Protein AF-A0A183CNP7-F1 (afdb_monomer)

Radius of gyration: 17.13 Å; Cα contacts (8 Å, |Δi|>4): 278; chains: 1; bounding box: 54×46×40 Å

Solvent-accessible surface area (backbone atoms only — not comparable to full-atom values): 10558 Å² total; per-residue (Å²): 129,63,73,62,55,48,40,49,40,40,69,70,44,44,63,73,41,57,77,43,44,64,50,79,35,79,21,53,68,55,44,58,75,39,44,52,48,65,52,58,57,59,26,66,46,52,35,34,41,39,35,35,62,36,80,79,62,96,85,69,86,51,42,64,57,58,48,55,70,40,72,52,89,83,75,60,57,34,31,38,37,36,25,69,65,69,64,66,60,56,52,51,51,51,53,55,52,65,71,40,83,68,67,47,38,30,37,33,43,33,47,62,78,81,90,78,81,53,74,90,71,72,64,72,46,77,46,76,28,81,85,45,43,27,32,43,34,34,42,81,74,55,97,50,34,33,35,45,37,33,37,58,65,86,62,62,64,70,61,48,51,52,52,55,62,66,61,51,56,66,69,61,57,52,51,51,58,57,67,73,71,74,86,133

Secondary structure (DSSP, 8-state):
-HHHHHHHIIIIIGGG-TT--EEEESSHHHHHHH--HHHHHH-TT--EEEEEEE---TT---HHHHHHHS--TT-PPEEEEEEE--HHHHHHHHHHHHT--S---EEEEEE--SS---TTTS--EEEEETTTTEEEEEEEEETTEEEEEEEESS--HHHHHHHHHHHS-HHHHHHHHHHTS---

Structure (mmCIF, N/CA/C/O backbone):
data_AF-A0A183CNP7-F1
#
_entry.id   AF-A0A183CNP7-F1
#
loop_
_atom_site.group_PDB
_atom_site.id
_atom_site.type_symbol
_atom_site.label_atom_id
_atom_site.label_alt_id
_atom_site.label_comp_id
_atom_site.label_asym_id
_atom_site.label_entity_id
_atom_site.label_seq_id
_atom_site.pdbx_PDB_ins_code
_atom_site.Cartn_x
_atom_site.Cartn_y
_atom_site.Cartn_z
_atom_site.occupancy
_atom_site.B_iso_or_equiv
_atom_site.auth_seq_id
_atom_site.auth_comp_id
_atom_site.auth_asym_id
_atom_site.auth_atom_id
_atom_site.pdbx_PDB_model_num
ATOM 1 N N . GLU A 1 1 ? 15.719 -19.310 -23.090 1.00 42.19 1 GLU A N 1
ATOM 2 C CA . GLU A 1 1 ? 14.867 -20.465 -22.728 1.00 42.19 1 GLU A CA 1
ATOM 3 C C . GLU A 1 1 ? 13.977 -20.228 -21.489 1.00 42.19 1 GLU A C 1
ATOM 5 O O . GLU A 1 1 ? 13.094 -21.037 -21.244 1.00 42.19 1 GLU A O 1
ATOM 10 N N . ASP A 1 2 ? 14.060 -19.082 -20.793 1.00 53.31 2 ASP A N 1
ATOM 11 C CA . ASP A 1 2 ? 13.356 -18.845 -19.509 1.00 53.31 2 ASP A CA 1
ATOM 12 C C . ASP A 1 2 ? 11.840 -18.567 -19.542 1.00 53.31 2 ASP A C 1
ATOM 14 O O . ASP A 1 2 ? 11.140 -18.835 -18.565 1.00 53.31 2 ASP A O 1
ATOM 18 N N . LYS A 1 3 ? 11.279 -18.062 -20.650 1.00 45.94 3 LYS A N 1
ATOM 19 C CA . LYS A 1 3 ? 9.858 -17.639 -20.692 1.00 45.94 3 LYS A CA 1
ATOM 20 C C . LYS A 1 3 ? 8.857 -18.792 -20.540 1.00 45.94 3 LYS A C 1
ATOM 22 O O . LYS A 1 3 ? 7.748 -18.584 -20.049 1.00 45.94 3 LYS A O 1
ATOM 27 N N . LYS A 1 4 ? 9.218 -20.002 -20.986 1.00 53.69 4 LYS A N 1
ATOM 28 C CA . LYS A 1 4 ? 8.356 -21.191 -20.856 1.00 53.69 4 LYS A CA 1
ATOM 29 C C . LYS A 1 4 ? 8.365 -21.721 -19.423 1.00 53.69 4 LYS A C 1
ATOM 31 O O . LYS A 1 4 ? 7.302 -22.056 -18.909 1.00 53.69 4 LYS A O 1
ATOM 36 N N . SER A 1 5 ? 9.526 -21.719 -18.773 1.00 55.25 5 SER A N 1
ATOM 37 C CA . SER A 1 5 ? 9.689 -22.179 -17.393 1.00 55.25 5 SER A CA 1
ATOM 38 C C . SER A 1 5 ? 8.932 -21.290 -16.407 1.00 55.25 5 SER A C 1
ATOM 40 O O . SER A 1 5 ? 8.169 -21.813 -15.598 1.00 55.25 5 SER A O 1
ATOM 42 N N . LEU A 1 6 ? 9.034 -19.958 -16.531 1.00 54.12 6 LEU A N 1
ATOM 43 C CA . LEU A 1 6 ? 8.290 -19.041 -15.658 1.00 54.12 6 LEU A CA 1
ATOM 44 C C . LEU A 1 6 ? 6.771 -19.172 -15.841 1.00 54.12 6 LEU A C 1
ATOM 46 O O . LEU A 1 6 ? 6.052 -19.268 -14.858 1.00 54.12 6 LEU A O 1
ATOM 50 N N . ASN A 1 7 ? 6.269 -19.284 -17.077 1.00 56.00 7 ASN A N 1
ATOM 51 C CA . ASN A 1 7 ? 4.831 -19.464 -17.326 1.00 56.00 7 ASN A CA 1
ATOM 52 C C . ASN A 1 7 ? 4.262 -20.766 -16.749 1.00 56.00 7 ASN A C 1
ATOM 54 O O . ASN A 1 7 ? 3.128 -20.787 -16.261 1.00 56.00 7 ASN A O 1
ATOM 58 N N . VAL A 1 8 ? 5.029 -21.857 -16.804 1.00 58.38 8 VAL A N 1
ATOM 59 C CA . VAL A 1 8 ? 4.636 -23.127 -16.181 1.00 58.38 8 VAL A CA 1
ATOM 60 C C . VAL A 1 8 ? 4.622 -22.975 -14.662 1.00 58.38 8 VAL A C 1
ATOM 62 O O . VAL A 1 8 ? 3.635 -23.353 -14.031 1.00 58.38 8 VAL A O 1
ATOM 65 N N . ILE A 1 9 ? 5.647 -22.342 -14.083 1.00 61.00 9 ILE A N 1
ATOM 66 C CA . ILE A 1 9 ? 5.726 -22.095 -12.641 1.00 61.00 9 ILE A CA 1
ATOM 67 C C . ILE A 1 9 ? 4.561 -21.208 -12.173 1.00 61.00 9 ILE A C 1
ATOM 69 O O . ILE A 1 9 ? 3.852 -21.569 -11.235 1.00 61.00 9 ILE A O 1
ATOM 73 N N . THR A 1 10 ? 4.280 -20.096 -12.851 1.00 59.97 10 THR A N 1
ATOM 74 C CA . THR A 1 10 ? 3.233 -19.159 -12.422 1.00 59.97 10 THR A CA 1
ATOM 75 C C . THR A 1 10 ? 1.823 -19.715 -12.563 1.00 59.97 10 THR A C 1
ATOM 77 O O . THR A 1 10 ? 0.991 -19.469 -11.697 1.00 59.97 10 THR A O 1
ATOM 80 N N . ARG A 1 11 ? 1.541 -20.516 -13.597 1.00 63.00 11 ARG A N 1
ATOM 81 C CA . ARG A 1 11 ? 0.196 -21.085 -13.790 1.00 63.00 11 ARG A CA 1
ATOM 82 C C . ARG A 1 11 ? -0.051 -22.388 -13.037 1.00 63.00 11 ARG A C 1
ATOM 84 O O . ARG A 1 11 ? -1.170 -22.613 -12.600 1.00 63.00 11 ARG A O 1
ATOM 91 N N . HIS A 1 12 ? 0.952 -23.257 -12.924 1.00 61.22 12 HIS A N 1
ATOM 92 C CA . HIS A 1 12 ? 0.743 -24.632 -12.451 1.00 61.22 12 HIS A CA 1
ATOM 93 C C . HIS A 1 12 ? 1.338 -24.881 -11.074 1.00 61.22 12 HIS A C 1
ATOM 95 O O . HIS A 1 12 ? 0.931 -25.819 -10.404 1.00 61.22 12 HIS A O 1
ATOM 101 N N . ILE A 1 13 ? 2.297 -24.071 -10.636 1.00 61.03 13 ILE A N 1
ATOM 102 C CA . ILE A 1 13 ? 3.041 -24.324 -9.403 1.00 61.03 13 ILE A CA 1
ATOM 103 C C . ILE A 1 13 ? 2.664 -23.288 -8.335 1.00 61.03 13 ILE A C 1
ATOM 105 O O . ILE A 1 13 ? 2.357 -23.651 -7.204 1.00 61.03 13 ILE A O 1
ATOM 109 N N . LEU A 1 14 ? 2.590 -22.011 -8.707 1.00 63.44 14 LEU A N 1
ATOM 110 C CA . LEU A 1 14 ? 2.265 -20.902 -7.807 1.00 63.44 14 LEU A CA 1
ATOM 111 C C . LEU A 1 14 ? 0.915 -21.034 -7.075 1.00 63.44 14 LEU A C 1
ATOM 113 O O . LEU A 1 14 ? 0.919 -20.867 -5.857 1.00 63.44 14 LEU A O 1
ATOM 117 N N . PRO A 1 15 ? -0.199 -21.428 -7.727 1.00 62.09 15 PRO A N 1
ATOM 118 C CA . PRO A 1 15 ? -1.480 -21.626 -7.036 1.00 62.09 15 PRO A CA 1
ATOM 119 C C . PRO A 1 15 ? -1.449 -22.726 -5.962 1.00 62.09 15 PRO A C 1
ATOM 121 O O . PRO A 1 15 ? -2.258 -22.729 -5.036 1.00 62.09 15 PRO A O 1
ATOM 124 N N . HIS A 1 16 ? -0.503 -23.666 -6.057 1.00 59.84 16 HIS A N 1
ATOM 125 C CA . HIS A 1 16 ? -0.347 -24.753 -5.088 1.00 59.84 16 HIS A CA 1
ATOM 126 C C . HIS A 1 16 ? 0.504 -24.342 -3.882 1.00 59.84 16 HIS A C 1
ATOM 128 O O . HIS A 1 16 ? 0.416 -24.955 -2.816 1.00 59.84 16 HIS A O 1
ATOM 134 N N . PHE A 1 17 ? 1.283 -23.266 -4.002 1.00 59.00 17 PHE A N 1
ATOM 135 C CA . PHE A 1 17 ? 2.054 -22.714 -2.902 1.00 59.00 17 PHE A CA 1
ATOM 136 C C . PHE A 1 17 ? 1.253 -21.648 -2.159 1.00 59.00 17 PHE A C 1
ATOM 138 O O . PHE A 1 17 ? 1.501 -20.447 -2.259 1.00 59.00 17 PHE A O 1
ATOM 145 N N . LYS A 1 18 ? 0.343 -22.110 -1.297 1.00 61.12 18 LYS A N 1
ATOM 146 C CA . LYS A 1 18 ? -0.419 -21.240 -0.386 1.00 61.12 18 LYS A CA 1
ATOM 147 C C . LYS A 1 18 ? 0.468 -20.382 0.519 1.00 61.12 18 LYS A C 1
ATOM 149 O O . LYS A 1 18 ? -0.011 -19.404 1.068 1.00 61.12 18 LYS A O 1
ATOM 154 N N . ASN A 1 19 ? 1.745 -20.724 0.681 1.00 66.75 19 ASN A N 1
ATOM 155 C CA . ASN A 1 19 ? 2.668 -20.078 1.616 1.00 66.75 19 ASN A CA 1
ATOM 156 C C . ASN A 1 19 ? 3.587 -19.031 0.968 1.00 66.75 19 ASN A C 1
ATOM 158 O O . ASN A 1 19 ? 4.552 -18.611 1.602 1.00 66.75 19 ASN A O 1
ATOM 162 N N . ILE A 1 20 ? 3.346 -18.616 -0.281 1.00 70.62 20 ILE A N 1
ATOM 163 C CA . ILE A 1 20 ? 4.160 -17.552 -0.884 1.00 70.62 20 ILE A CA 1
ATOM 164 C C . ILE A 1 20 ? 3.832 -16.226 -0.200 1.00 70.62 20 ILE A C 1
ATOM 166 O O . ILE A 1 20 ? 2.728 -15.709 -0.327 1.00 70.62 20 ILE A O 1
ATOM 170 N N . ILE A 1 21 ? 4.821 -15.675 0.505 1.00 78.38 21 ILE A N 1
ATOM 171 C CA . ILE A 1 21 ? 4.712 -14.392 1.214 1.00 78.38 21 ILE A CA 1
ATOM 172 C C . ILE A 1 21 ? 5.159 -13.231 0.319 1.00 78.38 21 ILE A C 1
ATOM 174 O O . ILE A 1 21 ? 4.622 -12.126 0.427 1.00 78.38 21 ILE A O 1
ATOM 178 N N . ALA A 1 22 ? 6.126 -13.468 -0.575 1.00 82.44 22 ALA A N 1
ATOM 179 C CA . ALA A 1 22 ? 6.685 -12.441 -1.442 1.00 82.44 22 ALA A CA 1
ATOM 180 C C . ALA A 1 22 ? 7.026 -12.957 -2.846 1.00 82.44 22 ALA A C 1
ATOM 182 O O . ALA A 1 22 ? 7.483 -14.089 -2.998 1.00 82.44 22 ALA A O 1
ATOM 183 N N . MET A 1 23 ? 6.865 -12.100 -3.855 1.00 80.81 23 MET A N 1
ATOM 184 C CA . MET A 1 23 ? 7.284 -12.350 -5.240 1.00 80.81 23 MET A CA 1
ATOM 185 C C . MET A 1 23 ? 8.164 -11.212 -5.752 1.00 80.81 23 MET A C 1
ATOM 187 O O . MET A 1 23 ? 7.998 -10.066 -5.335 1.00 80.81 23 MET A O 1
ATOM 191 N N . ARG A 1 24 ? 9.100 -11.516 -6.655 1.00 80.00 24 ARG A N 1
ATOM 192 C CA . ARG A 1 24 ? 9.991 -10.532 -7.281 1.00 80.00 24 ARG A CA 1
ATOM 193 C C . ARG A 1 24 ? 9.942 -10.661 -8.799 1.00 80.00 24 ARG A C 1
ATOM 195 O O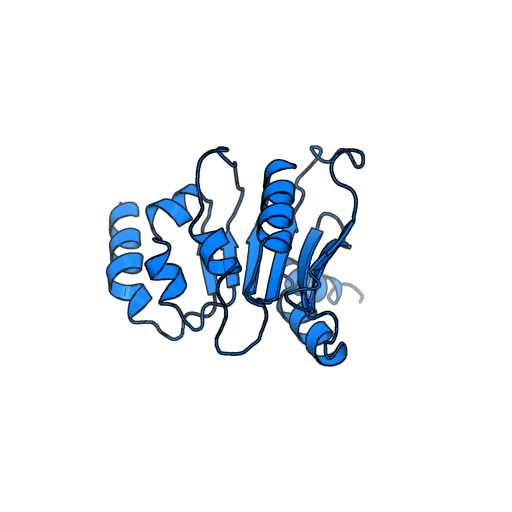 . ARG A 1 24 ? 10.062 -11.765 -9.312 1.00 80.00 24 ARG A O 1
ATOM 202 N N . PHE A 1 25 ? 9.830 -9.523 -9.469 1.00 74.88 25 PHE A N 1
ATOM 203 C CA . PHE A 1 25 ? 9.793 -9.362 -10.917 1.00 74.88 25 PHE A CA 1
ATOM 204 C C . PHE A 1 25 ? 10.753 -8.236 -11.314 1.00 74.88 25 PHE 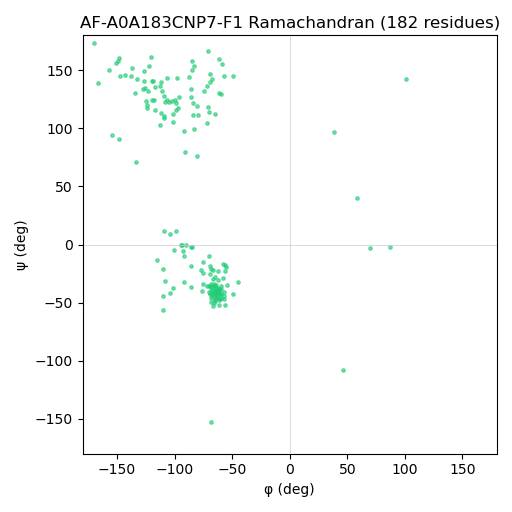A C 1
A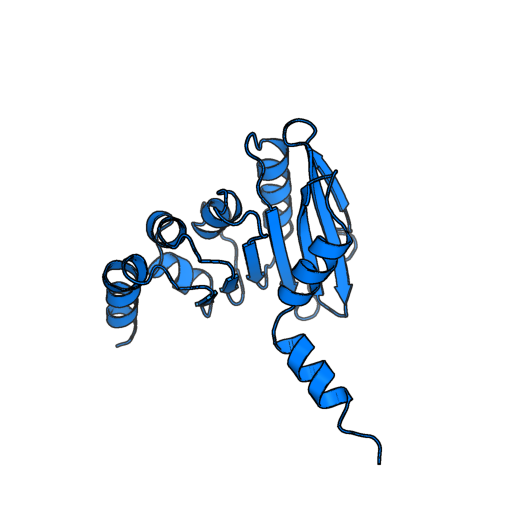TOM 206 O O . PHE A 1 25 ? 10.868 -7.231 -10.606 1.00 74.88 25 PHE A O 1
ATOM 213 N N . ASN A 1 26 ? 11.444 -8.377 -12.443 1.00 69.38 26 ASN A N 1
ATOM 214 C CA . ASN A 1 26 ? 12.399 -7.373 -12.920 1.00 69.38 26 ASN A CA 1
ATOM 215 C C . ASN A 1 26 ? 11.702 -6.159 -13.547 1.00 69.38 26 ASN A C 1
ATOM 217 O O . ASN A 1 26 ? 12.273 -5.073 -13.588 1.00 69.38 26 ASN A O 1
ATOM 221 N N . GLY A 1 27 ? 10.455 -6.319 -13.989 1.00 67.31 27 GLY A N 1
ATOM 222 C CA . GLY A 1 27 ? 9.641 -5.239 -14.530 1.00 67.31 27 GLY A CA 1
ATOM 223 C C . GLY A 1 27 ? 8.189 -5.655 -14.738 1.00 67.31 27 GLY A C 1
ATOM 224 O O . GLY A 1 27 ? 7.823 -6.824 -14.592 1.00 67.31 27 GLY A O 1
ATOM 225 N N . LEU A 1 28 ? 7.359 -4.680 -15.100 1.00 66.56 28 LEU A N 1
ATOM 226 C CA . LEU A 1 28 ? 5.918 -4.870 -15.262 1.00 66.56 28 LEU A CA 1
ATOM 227 C C . LEU A 1 28 ? 5.565 -5.848 -16.387 1.00 66.56 28 LEU A C 1
ATOM 229 O O . LEU A 1 28 ? 4.630 -6.625 -16.240 1.00 66.56 28 LEU A O 1
ATOM 233 N N . GLU A 1 29 ? 6.339 -5.856 -17.473 1.00 68.38 29 GLU A N 1
ATOM 234 C CA . GLU A 1 29 ? 6.143 -6.792 -18.587 1.00 68.38 29 GLU A CA 1
ATOM 235 C C . GLU A 1 29 ? 6.316 -8.248 -18.137 1.00 68.38 29 GLU A C 1
ATOM 237 O O . GLU A 1 29 ? 5.569 -9.130 -18.556 1.00 68.38 29 GLU A O 1
ATOM 242 N N . GLU A 1 30 ? 7.271 -8.515 -17.244 1.00 67.25 30 GLU A N 1
ATOM 243 C CA . GLU A 1 30 ? 7.480 -9.846 -16.667 1.00 67.25 30 GLU A CA 1
ATOM 244 C C . GLU A 1 30 ? 6.304 -10.222 -15.760 1.00 67.25 30 GLU A C 1
ATOM 246 O O . GLU A 1 30 ? 5.728 -11.301 -15.879 1.00 67.25 30 GLU A O 1
ATOM 251 N N . LEU A 1 31 ? 5.883 -9.292 -14.906 1.00 69.50 31 LEU A N 1
ATOM 252 C CA . LEU A 1 31 ? 4.739 -9.479 -14.025 1.00 69.50 31 LEU A CA 1
ATOM 253 C C . LEU A 1 31 ? 3.444 -9.750 -14.805 1.00 69.50 31 LEU A C 1
ATOM 255 O O . LEU A 1 31 ? 2.739 -10.701 -14.488 1.00 69.50 31 LEU A O 1
ATOM 259 N N . GLN A 1 32 ? 3.150 -8.986 -15.855 1.00 68.19 32 GLN A N 1
ATOM 260 C CA . GLN A 1 32 ? 1.969 -9.180 -16.702 1.00 68.19 32 GLN A CA 1
ATOM 261 C C . GLN A 1 32 ? 2.043 -10.438 -17.567 1.00 68.19 32 GLN A C 1
ATOM 263 O O . GLN A 1 32 ? 1.045 -11.134 -17.740 1.00 68.19 32 GLN A O 1
ATOM 268 N N . SER A 1 33 ? 3.212 -10.732 -18.143 1.00 66.62 33 SER A N 1
ATOM 269 C CA . SER A 1 33 ? 3.361 -11.896 -19.023 1.00 66.62 33 SER A CA 1
ATOM 270 C C . SER A 1 33 ? 3.259 -13.215 -18.265 1.00 66.62 33 SER A C 1
ATOM 272 O O . SER A 1 33 ? 2.869 -14.220 -18.863 1.00 66.62 33 SER A O 1
ATOM 274 N N . HIS A 1 34 ? 3.570 -13.208 -16.967 1.00 63.25 34 HIS A N 1
ATOM 275 C CA . HIS A 1 34 ? 3.605 -14.417 -16.157 1.00 63.25 34 H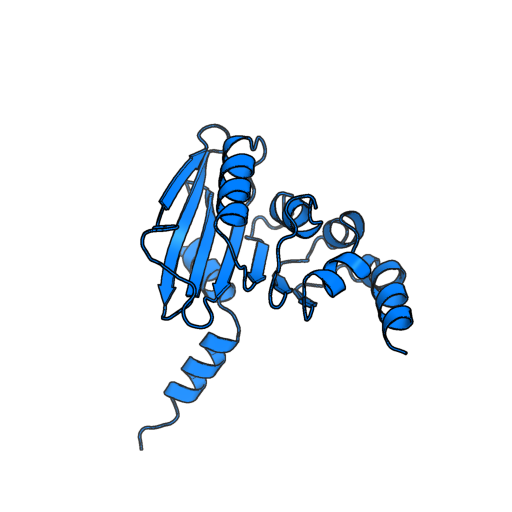IS A CA 1
ATOM 276 C C . HIS A 1 34 ? 2.454 -14.525 -15.160 1.00 63.25 34 HIS A C 1
ATOM 278 O O . HIS A 1 34 ? 1.988 -15.637 -14.930 1.00 63.25 34 HIS A O 1
ATOM 284 N N . SER A 1 35 ? 1.931 -13.421 -14.619 1.00 63.19 35 SER A N 1
ATOM 285 C CA . SER A 1 35 ? 0.838 -13.452 -13.639 1.00 63.19 35 SER A CA 1
ATOM 286 C C . SER A 1 35 ? -0.479 -12.928 -14.218 1.00 63.19 35 SER A C 1
ATOM 288 O O . SER A 1 35 ? -0.552 -11.829 -14.762 1.00 63.19 35 SER A O 1
ATOM 290 N N . SER A 1 36 ? -1.548 -13.718 -14.088 1.00 68.06 36 SER A N 1
ATOM 291 C CA . SER A 1 36 ? -2.908 -13.200 -14.255 1.00 68.06 36 SER A CA 1
ATOM 292 C C . SER A 1 36 ? -3.399 -12.602 -12.930 1.00 68.06 36 SER A C 1
ATOM 294 O O . SER A 1 36 ? -2.916 -13.012 -11.867 1.00 68.06 36 SER A O 1
ATOM 296 N N . PRO A 1 37 ? -4.391 -11.689 -12.955 1.00 66.69 37 PRO A N 1
ATOM 297 C CA . PRO A 1 37 ? -5.045 -11.210 -11.737 1.00 66.69 37 PRO A CA 1
ATOM 298 C C . PRO A 1 37 ? -5.490 -12.366 -10.839 1.00 66.69 37 PRO A C 1
ATOM 300 O O . PRO A 1 37 ? -5.227 -12.353 -9.643 1.00 66.69 37 PRO A O 1
ATOM 303 N N . THR A 1 38 ? -6.059 -13.416 -11.433 1.00 70.81 38 THR A N 1
ATOM 304 C CA . THR A 1 38 ? -6.488 -14.629 -10.729 1.00 70.81 38 THR A CA 1
ATOM 305 C C . THR A 1 38 ? -5.347 -15.291 -9.958 1.00 70.81 38 THR A C 1
ATOM 307 O O . THR A 1 38 ? -5.503 -15.556 -8.776 1.00 70.81 38 THR A O 1
ATOM 310 N N . VAL A 1 39 ? -4.167 -15.464 -10.565 1.00 72.12 39 VAL A N 1
ATOM 311 C CA . VAL A 1 39 ? -3.023 -16.099 -9.885 1.00 72.12 39 VAL A CA 1
ATOM 312 C C . VAL A 1 39 ? -2.538 -15.273 -8.688 1.00 72.12 39 VAL A C 1
ATOM 314 O O . VAL A 1 39 ? -2.207 -15.843 -7.649 1.00 72.12 39 VAL A O 1
ATOM 317 N N . LEU A 1 40 ? -2.506 -13.939 -8.798 1.00 75.00 40 LEU A N 1
ATOM 318 C CA . LEU A 1 40 ? -2.132 -13.078 -7.666 1.00 75.00 40 LEU A CA 1
ATOM 319 C C . LEU A 1 40 ? -3.182 -13.105 -6.547 1.00 75.00 40 LEU A C 1
ATOM 321 O O . LEU A 1 40 ? -2.824 -13.003 -5.375 1.00 75.00 40 LEU A O 1
ATOM 325 N N . LEU A 1 41 ? -4.462 -13.237 -6.900 1.00 75.25 41 LEU A N 1
ATOM 326 C CA . LEU A 1 41 ? -5.571 -13.316 -5.948 1.00 75.25 41 LEU A CA 1
ATOM 327 C C . LEU A 1 41 ? -5.650 -14.682 -5.249 1.00 75.25 41 LEU A C 1
ATOM 329 O O . LEU A 1 41 ? -5.964 -14.728 -4.061 1.00 75.25 41 LEU A O 1
ATOM 333 N N . ASP A 1 42 ? -5.304 -15.770 -5.941 1.00 75.44 42 ASP A N 1
ATOM 334 C CA . ASP A 1 42 ? -5.278 -17.131 -5.385 1.00 75.44 42 ASP A CA 1
ATOM 335 C C . ASP A 1 42 ? -4.166 -17.316 -4.336 1.00 75.44 42 ASP A C 1
ATOM 337 O O . ASP A 1 42 ? -4.239 -18.188 -3.465 1.00 75.44 42 ASP A O 1
ATOM 341 N N . CYS A 1 43 ? -3.138 -16.463 -4.368 1.00 77.19 43 CYS A N 1
ATOM 342 C CA . CYS A 1 43 ? -2.066 -16.452 -3.380 1.00 77.19 43 CYS A CA 1
ATOM 343 C C . CYS A 1 43 ? -2.504 -15.715 -2.101 1.00 77.19 43 CYS A C 1
ATOM 345 O O . CYS A 1 43 ? -2.082 -14.589 -1.839 1.00 77.19 43 CYS A O 1
ATOM 347 N N . SER A 1 44 ? -3.327 -16.357 -1.267 1.00 75.06 44 SER A N 1
ATOM 348 C CA . SER A 1 44 ? -3.944 -15.738 -0.077 1.00 75.06 44 SER A CA 1
ATOM 349 C C . SER A 1 44 ? -2.955 -15.155 0.945 1.00 75.06 44 SER A C 1
ATOM 351 O O . SER A 1 44 ? -3.292 -14.203 1.650 1.00 75.06 44 SER A O 1
ATOM 353 N N . ASN A 1 45 ? -1.741 -15.712 1.025 1.00 79.62 45 ASN A N 1
ATOM 354 C CA . ASN A 1 45 ? -0.676 -15.244 1.919 1.00 79.62 45 ASN A CA 1
ATOM 355 C C . ASN A 1 45 ? 0.296 -14.257 1.251 1.00 79.62 45 ASN A C 1
ATOM 357 O O . ASN A 1 45 ? 1.218 -13.775 1.914 1.00 79.62 45 ASN A O 1
ATOM 361 N N . LEU A 1 46 ? 0.101 -13.933 -0.036 1.00 85.19 46 LEU A N 1
ATOM 362 C CA . LEU A 1 46 ? 0.958 -12.987 -0.740 1.00 85.19 46 LEU A CA 1
ATOM 363 C C . LEU A 1 46 ? 0.810 -11.604 -0.115 1.00 85.19 46 LEU A C 1
ATOM 365 O O . LEU A 1 46 ? -0.229 -10.942 -0.215 1.00 85.19 46 LEU A O 1
ATOM 369 N N . ARG A 1 47 ? 1.895 -11.162 0.512 1.00 88.75 47 ARG A N 1
ATOM 370 C CA . ARG A 1 47 ? 1.987 -9.867 1.170 1.00 88.75 47 ARG A CA 1
ATOM 371 C C . ARG A 1 47 ? 2.783 -8.872 0.353 1.00 88.75 47 ARG A C 1
ATOM 373 O O . ARG A 1 47 ? 2.368 -7.719 0.303 1.00 88.75 47 ARG A O 1
ATOM 380 N N . SER A 1 48 ? 3.893 -9.296 -0.245 1.00 89.00 48 SER A N 1
ATOM 381 C CA . SER A 1 48 ? 4.847 -8.380 -0.869 1.00 89.00 48 SER A CA 1
ATOM 382 C C . SER A 1 48 ? 5.088 -8.691 -2.343 1.00 89.00 48 SER A C 1
ATOM 384 O O . SER A 1 48 ? 5.389 -9.825 -2.704 1.00 89.00 48 SER A O 1
ATOM 386 N N . ILE A 1 49 ? 5.035 -7.674 -3.197 1.00 85.31 49 ILE A N 1
ATOM 387 C CA . ILE A 1 49 ? 5.491 -7.766 -4.587 1.00 85.31 49 ILE A CA 1
ATOM 388 C C . ILE A 1 49 ? 6.642 -6.782 -4.767 1.00 85.31 49 ILE A C 1
ATOM 390 O O . ILE A 1 49 ? 6.496 -5.594 -4.498 1.00 85.31 49 ILE A O 1
ATOM 394 N N . TYR A 1 50 ? 7.786 -7.278 -5.225 1.00 82.56 50 TYR A N 1
ATOM 395 C CA . TYR A 1 50 ? 8.904 -6.467 -5.687 1.00 82.56 50 TYR A CA 1
ATOM 396 C C . TYR A 1 50 ? 8.845 -6.411 -7.202 1.00 82.56 50 TYR A C 1
ATOM 398 O O . TYR A 1 50 ? 8.986 -7.437 -7.858 1.00 82.56 50 TYR A O 1
ATOM 406 N N . CYS A 1 51 ? 8.640 -5.232 -7.760 1.00 75.94 51 CYS A N 1
ATOM 407 C CA . CYS A 1 51 ? 8.658 -5.013 -9.193 1.00 75.94 51 CYS A CA 1
ATOM 408 C C . CYS A 1 51 ? 9.660 -3.897 -9.492 1.00 75.94 51 CYS A C 1
ATOM 410 O O . CYS A 1 51 ? 9.702 -2.897 -8.779 1.00 75.94 51 CYS A O 1
ATOM 412 N N . GLY A 1 52 ? 10.501 -4.083 -10.509 1.00 70.00 52 GLY A N 1
ATOM 413 C CA . GLY A 1 52 ? 11.412 -3.038 -10.982 1.00 70.00 52 GLY A CA 1
ATOM 414 C C . GLY A 1 52 ? 10.679 -1.864 -11.643 1.00 70.00 52 GLY A C 1
ATOM 415 O O . GLY A 1 52 ? 9.517 -1.588 -11.341 1.00 70.00 52 GLY A O 1
ATOM 416 N N . CYS A 1 53 ? 11.356 -1.174 -12.564 1.00 63.47 53 CYS A N 1
ATOM 417 C CA . CYS A 1 53 ? 10.822 0.024 -13.214 1.00 63.47 53 CYS A CA 1
ATOM 418 C C . CYS A 1 53 ? 9.514 -0.242 -13.974 1.00 63.47 53 CYS A C 1
ATOM 420 O O . CYS A 1 53 ? 9.415 -1.156 -14.796 1.00 63.47 53 CYS A O 1
ATOM 422 N N . PHE A 1 54 ? 8.519 0.597 -13.706 1.00 59.91 54 PHE A N 1
ATOM 423 C CA . PHE A 1 54 ? 7.238 0.654 -14.388 1.00 59.91 54 PHE A CA 1
ATOM 424 C C . PHE A 1 54 ? 7.276 1.771 -15.421 1.00 59.91 54 PHE A C 1
ATOM 426 O O . PHE A 1 54 ? 7.404 2.944 -15.075 1.00 59.91 54 PHE A O 1
ATOM 433 N N . ASN A 1 55 ? 7.046 1.400 -16.674 1.00 57.34 55 ASN A N 1
ATOM 434 C CA . ASN A 1 55 ? 6.579 2.331 -17.689 1.00 57.34 55 ASN A CA 1
ATOM 435 C C . ASN A 1 55 ? 5.077 2.097 -17.853 1.00 57.34 55 ASN A C 1
ATOM 437 O O . ASN A 1 55 ? 4.666 1.076 -18.405 1.00 57.34 55 ASN A O 1
ATOM 441 N N . PHE A 1 56 ? 4.247 3.005 -17.338 1.00 55.47 56 PHE A N 1
ATOM 442 C CA . PHE A 1 56 ? 2.804 2.904 -17.534 1.00 55.47 56 PHE A CA 1
ATOM 443 C C . PHE A 1 56 ? 2.449 3.205 -18.982 1.00 55.47 56 PHE A C 1
ATOM 445 O O . PHE A 1 56 ? 2.610 4.326 -19.456 1.00 55.47 56 PHE A O 1
ATOM 452 N N . LYS A 1 57 ? 1.869 2.223 -19.670 1.00 55.88 57 LYS A N 1
ATOM 453 C CA . LYS A 1 57 ? 1.012 2.513 -20.818 1.00 55.88 57 LYS A CA 1
ATOM 454 C C . LYS A 1 57 ? -0.392 2.781 -20.281 1.00 55.88 57 LYS A C 1
ATOM 456 O O . LYS A 1 57 ? -0.937 1.996 -19.510 1.00 55.88 57 LYS A O 1
ATOM 461 N N . ALA A 1 58 ? -0.966 3.924 -20.652 1.00 46.22 58 ALA A N 1
ATOM 462 C CA . ALA A 1 58 ? -2.165 4.500 -20.035 1.00 46.22 58 ALA A CA 1
ATOM 463 C C . ALA A 1 58 ? -3.428 3.605 -20.050 1.00 46.22 58 ALA A C 1
ATOM 465 O O . ALA A 1 58 ? -4.351 3.866 -19.275 1.00 46.22 58 ALA A O 1
ATOM 466 N N . GLN A 1 59 ? -3.466 2.555 -20.877 1.00 50.31 59 GLN A N 1
ATOM 467 C CA . GLN A 1 59 ? -4.658 1.744 -21.158 1.00 50.31 59 GLN A CA 1
ATOM 468 C C . GLN A 1 59 ? -4.756 0.405 -20.415 1.00 50.31 59 GLN A C 1
ATOM 470 O O . GLN A 1 59 ? -5.783 -0.255 -20.532 1.00 50.31 59 GLN A O 1
ATOM 475 N N . GLU A 1 60 ? -3.750 -0.013 -19.649 1.00 57.06 60 GLU A N 1
ATOM 476 C CA . GLU A 1 60 ? -3.789 -1.334 -19.013 1.00 57.06 60 GLU A CA 1
ATOM 477 C C . GLU A 1 60 ? -4.304 -1.253 -17.567 1.00 57.06 60 GLU A C 1
ATOM 479 O O . GLU A 1 60 ? -3.825 -0.466 -16.747 1.00 57.06 60 GLU A O 1
ATOM 484 N N . GLU A 1 61 ? -5.317 -2.062 -17.251 1.00 58.78 61 GLU A N 1
ATOM 485 C CA . GLU A 1 61 ? -5.669 -2.407 -15.876 1.00 58.78 61 GLU A CA 1
ATOM 486 C C . GLU A 1 61 ? -4.708 -3.500 -15.414 1.00 58.78 61 GLU A C 1
ATOM 488 O O . GLU A 1 61 ? -4.706 -4.620 -15.926 1.00 58.78 61 GLU A O 1
ATOM 493 N N . PHE A 1 62 ? -3.826 -3.171 -14.475 1.00 69.62 62 PHE A N 1
ATOM 494 C CA . PHE A 1 62 ? -2.795 -4.112 -14.057 1.00 69.62 62 PHE A CA 1
ATOM 495 C C . PHE A 1 62 ? -3.336 -5.032 -12.966 1.00 69.62 62 PHE A C 1
ATOM 497 O O . PHE A 1 62 ? -3.870 -4.566 -11.960 1.00 69.62 62 PHE A O 1
ATOM 504 N N . ALA A 1 63 ? -3.076 -6.333 -13.109 1.00 76.00 63 ALA A N 1
ATOM 505 C CA . ALA A 1 63 ? -3.316 -7.360 -12.092 1.00 76.00 63 ALA A CA 1
ATOM 506 C C . ALA A 1 63 ? -2.845 -6.947 -10.682 1.00 76.00 63 ALA A C 1
ATOM 508 O O . ALA A 1 63 ? -3.460 -7.299 -9.680 1.00 76.00 63 ALA A O 1
ATOM 509 N N . VAL A 1 64 ? -1.778 -6.148 -10.608 1.00 78.75 64 VAL A N 1
ATOM 510 C CA . VAL A 1 64 ? -1.231 -5.586 -9.367 1.00 78.75 64 VAL A CA 1
ATOM 511 C C . VAL A 1 64 ? -2.184 -4.619 -8.678 1.00 78.75 64 VAL A C 1
ATOM 513 O O . VAL A 1 64 ? -2.268 -4.632 -7.456 1.00 78.75 64 VAL A O 1
ATOM 516 N N . PHE A 1 65 ? -2.896 -3.775 -9.430 1.00 81.56 65 PHE A N 1
ATOM 517 C CA . PHE A 1 65 ? -3.870 -2.848 -8.852 1.00 81.56 65 PHE A CA 1
ATOM 518 C C . PHE A 1 65 ? -5.059 -3.603 -8.277 1.00 81.56 65 PHE A C 1
ATOM 520 O O . PHE A 1 65 ? -5.480 -3.289 -7.166 1.00 81.56 65 PHE A O 1
ATOM 527 N N . GLU A 1 66 ? -5.546 -4.616 -8.991 1.00 83.75 66 GLU A N 1
ATOM 528 C CA . GLU A 1 66 ? -6.608 -5.500 -8.506 1.00 83.75 66 GLU A CA 1
ATOM 529 C C . GLU A 1 66 ? -6.155 -6.283 -7.266 1.00 83.75 66 GLU A C 1
ATOM 531 O O . GLU A 1 66 ? -6.883 -6.373 -6.279 1.00 83.75 66 GLU A O 1
ATOM 536 N N . TRP A 1 67 ? -4.908 -6.763 -7.245 1.00 87.25 67 TRP A N 1
ATOM 537 C CA . TRP A 1 67 ? -4.321 -7.374 -6.054 1.00 87.25 67 TRP A CA 1
ATOM 538 C C . TRP A 1 67 ? -4.186 -6.383 -4.887 1.00 87.25 67 TRP A C 1
ATOM 540 O O . TRP A 1 67 ? -4.528 -6.733 -3.760 1.00 87.25 67 TRP A O 1
ATOM 550 N N . LEU A 1 68 ? -3.739 -5.145 -5.119 1.00 89.62 68 LEU A N 1
ATOM 551 C CA . LEU A 1 68 ? -3.652 -4.107 -4.082 1.00 89.62 68 LEU A CA 1
ATOM 552 C C . LEU A 1 68 ? -5.029 -3.758 -3.503 1.00 89.62 68 LEU A C 1
ATOM 554 O O . LEU A 1 68 ? -5.145 -3.540 -2.298 1.00 89.62 68 LEU A O 1
ATOM 558 N N . HIS A 1 69 ? -6.057 -3.716 -4.355 1.00 87.50 69 HIS A N 1
ATOM 559 C CA . HIS A 1 69 ? -7.415 -3.311 -3.988 1.00 87.50 69 HIS A CA 1
ATOM 560 C C . HIS A 1 69 ? -8.309 -4.460 -3.519 1.00 87.50 69 HIS A C 1
ATOM 562 O O . HIS A 1 69 ? -9.456 -4.219 -3.143 1.00 87.50 69 HIS A O 1
ATOM 568 N N . SER A 1 70 ? -7.803 -5.692 -3.485 1.00 87.69 70 SER A N 1
ATOM 569 C CA . SER A 1 70 ? -8.504 -6.798 -2.843 1.00 87.69 70 SER A CA 1
ATOM 570 C C . SER A 1 70 ? -8.209 -6.844 -1.336 1.00 87.69 70 SER A C 1
ATOM 572 O O . SER A 1 70 ? -7.126 -6.443 -0.893 1.00 87.69 70 SER A O 1
ATOM 574 N N . PRO A 1 71 ? -9.136 -7.334 -0.500 1.00 86.75 71 PRO A N 1
ATOM 575 C CA . PRO A 1 71 ? -8.848 -7.603 0.906 1.00 86.75 71 PRO A CA 1
ATOM 576 C C . PRO A 1 71 ? -7.746 -8.654 1.077 1.00 86.75 71 PRO A C 1
ATOM 578 O O . PRO A 1 71 ? -7.468 -9.448 0.176 1.00 86.75 71 PRO A O 1
ATOM 581 N N . ARG A 1 72 ? -7.111 -8.672 2.251 1.00 86.94 72 ARG A N 1
ATOM 582 C CA . ARG A 1 72 ? -6.255 -9.783 2.682 1.00 86.94 72 ARG A CA 1
ATOM 583 C C . ARG A 1 72 ? -6.821 -10.393 3.954 1.00 86.94 72 ARG A C 1
ATOM 585 O O . ARG A 1 72 ? -7.302 -9.665 4.817 1.00 86.94 72 ARG A O 1
ATOM 592 N N . GLY A 1 73 ? -6.766 -11.717 4.060 1.00 83.88 73 GLY A N 1
ATOM 593 C CA . GLY A 1 73 ? -7.421 -12.449 5.147 1.00 83.88 73 GLY A CA 1
ATOM 594 C C . GLY A 1 73 ? -6.834 -12.208 6.543 1.00 83.88 73 GLY A C 1
ATOM 595 O O . GLY A 1 73 ? -7.533 -12.412 7.526 1.00 83.88 73 GLY A O 1
ATOM 596 N N . ASP A 1 74 ? -5.581 -11.757 6.647 1.00 86.00 74 ASP A N 1
ATOM 597 C CA . ASP A 1 74 ? -4.879 -11.517 7.920 1.00 86.00 74 ASP A CA 1
ATOM 598 C C . ASP A 1 74 ? -4.989 -10.062 8.428 1.00 86.00 74 ASP A C 1
ATOM 600 O O . ASP A 1 74 ? -4.399 -9.726 9.454 1.00 86.00 74 ASP A O 1
ATOM 604 N N . GLY A 1 75 ? -5.681 -9.177 7.696 1.00 86.56 75 GLY A N 1
ATOM 605 C CA . GLY A 1 75 ? -5.854 -7.757 8.041 1.00 86.56 75 GLY A CA 1
ATOM 606 C C . GLY A 1 75 ? -4.593 -6.884 7.938 1.00 86.56 75 GLY A C 1
ATOM 607 O O . GLY A 1 75 ? -4.666 -5.674 8.139 1.00 86.56 75 GLY A O 1
ATOM 608 N N . ARG A 1 76 ? -3.435 -7.459 7.604 1.00 90.56 76 ARG A N 1
ATOM 609 C CA . ARG A 1 76 ? -2.164 -6.733 7.481 1.00 90.56 76 ARG A CA 1
ATOM 610 C C . ARG A 1 76 ? -2.058 -6.066 6.093 1.00 90.56 76 ARG A C 1
ATOM 612 O O . ARG A 1 76 ? -2.597 -6.582 5.110 1.00 90.56 76 ARG A O 1
ATOM 619 N N . PRO A 1 77 ? -1.299 -4.963 5.946 1.00 93.88 77 PRO A N 1
ATOM 620 C CA . PRO A 1 77 ? -1.183 -4.264 4.672 1.00 93.88 77 PRO A CA 1
ATOM 621 C C . PRO A 1 77 ? -0.402 -5.072 3.632 1.00 93.88 77 PRO A C 1
ATOM 623 O O . PRO A 1 77 ? 0.616 -5.712 3.943 1.00 93.88 77 PRO A O 1
ATOM 626 N N . LYS A 1 78 ? -0.867 -5.041 2.379 1.00 93.69 78 LYS A N 1
ATOM 627 C CA . LYS A 1 78 ? -0.084 -5.466 1.203 1.00 93.69 78 LYS A CA 1
ATOM 628 C C . LYS A 1 78 ? 1.044 -4.476 0.948 1.00 93.69 78 LYS A C 1
ATOM 630 O O . LYS A 1 78 ? 0.886 -3.294 1.223 1.00 93.69 78 LYS A O 1
ATOM 635 N N . VAL A 1 79 ? 2.177 -4.956 0.453 1.00 92.25 79 VAL A N 1
ATOM 636 C CA . VAL A 1 79 ? 3.361 -4.135 0.200 1.00 92.25 79 VAL A CA 1
ATOM 637 C C . VAL A 1 79 ? 3.765 -4.275 -1.260 1.00 92.25 79 VAL A C 1
ATOM 639 O O . VAL A 1 79 ? 4.101 -5.364 -1.718 1.00 92.25 79 VAL A O 1
ATOM 642 N N . LEU A 1 80 ? 3.730 -3.179 -2.004 1.00 89.06 80 LEU A N 1
ATOM 643 C CA . LEU A 1 80 ? 4.265 -3.123 -3.359 1.00 89.06 80 LEU A CA 1
ATOM 644 C C . LEU A 1 80 ? 5.544 -2.295 -3.338 1.00 89.06 80 LEU A C 1
ATOM 646 O O . LEU A 1 80 ? 5.515 -1.138 -2.941 1.00 89.06 80 LEU A O 1
ATOM 650 N N . HIS A 1 81 ? 6.647 -2.876 -3.787 1.00 86.00 81 HIS A N 1
ATOM 651 C CA . HIS A 1 81 ? 7.890 -2.155 -4.031 1.00 86.00 81 HIS A CA 1
ATOM 652 C C . HIS A 1 81 ? 8.027 -1.931 -5.527 1.00 86.00 81 HIS A C 1
ATOM 654 O O . HIS A 1 81 ? 7.985 -2.893 -6.297 1.00 86.00 81 HIS A O 1
ATOM 660 N N . CYS A 1 82 ? 8.165 -0.674 -5.927 1.00 78.56 82 CYS A N 1
ATOM 661 C CA . CYS A 1 82 ? 8.095 -0.278 -7.325 1.00 78.56 82 CYS A CA 1
ATOM 662 C C . CYS A 1 82 ? 8.809 1.046 -7.586 1.00 78.56 82 CYS A C 1
ATOM 664 O O . CYS A 1 82 ? 8.816 1.940 -6.743 1.00 78.56 82 CYS A O 1
ATOM 666 N N . SER A 1 83 ? 9.345 1.211 -8.791 1.00 73.69 83 SER A N 1
ATOM 667 C CA . SER A 1 83 ? 9.710 2.523 -9.329 1.00 73.69 83 SER A CA 1
ATOM 668 C C . SER A 1 83 ? 8.735 2.866 -10.449 1.00 73.69 83 SER A C 1
ATOM 670 O O . SER A 1 83 ? 8.745 2.223 -11.490 1.00 73.69 83 SER A O 1
ATOM 672 N N . PHE A 1 84 ? 7.860 3.847 -10.242 1.00 66.88 84 PHE A N 1
ATOM 673 C CA . PHE A 1 84 ? 7.001 4.379 -11.306 1.00 66.88 84 PHE A CA 1
ATOM 674 C C . PHE A 1 84 ? 7.592 5.655 -11.900 1.00 66.88 84 PHE A C 1
ATOM 676 O O . PHE A 1 84 ? 8.111 6.504 -11.177 1.00 66.88 84 PHE A O 1
ATOM 683 N N . ASP A 1 85 ? 7.435 5.827 -13.201 1.00 59.31 85 ASP A N 1
ATOM 684 C CA . ASP A 1 85 ? 7.353 7.166 -13.764 1.00 59.31 85 ASP A CA 1
ATOM 685 C C . ASP A 1 85 ? 5.875 7.600 -13.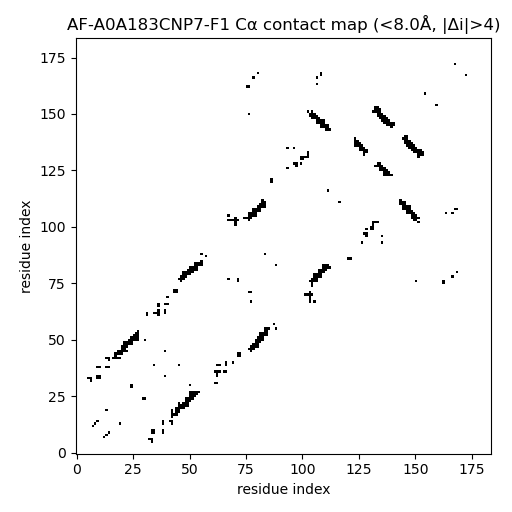716 1.00 59.31 85 ASP A C 1
ATOM 687 O O . ASP A 1 85 ? 4.996 6.758 -13.916 1.00 59.31 85 ASP A O 1
ATOM 691 N N . ASP A 1 86 ? 5.601 8.885 -13.470 1.00 63.34 86 ASP A N 1
ATOM 692 C CA . ASP A 1 86 ? 4.311 9.565 -13.731 1.00 63.34 86 ASP A CA 1
ATOM 693 C C . ASP A 1 86 ? 3.292 9.843 -12.580 1.00 63.34 86 ASP A C 1
ATOM 695 O O . ASP A 1 86 ? 2.977 9.037 -11.700 1.00 63.34 86 ASP A O 1
ATOM 699 N N . ARG A 1 87 ? 2.667 11.026 -12.712 1.00 66.62 87 ARG A N 1
ATOM 700 C CA . ARG A 1 87 ? 1.425 11.536 -12.100 1.00 66.62 87 ARG A CA 1
ATOM 701 C C . ARG A 1 87 ? 0.220 10.631 -12.327 1.00 66.62 87 ARG A C 1
ATOM 703 O O . ARG A 1 87 ? -0.660 10.564 -11.467 1.00 66.62 87 ARG A O 1
ATOM 710 N N . MET A 1 88 ? 0.141 9.983 -13.491 1.00 69.88 88 MET A N 1
ATOM 711 C CA . MET A 1 88 ? -1.042 9.212 -13.892 1.00 69.88 88 MET A CA 1
ATOM 712 C C . MET A 1 88 ? -1.365 8.082 -12.908 1.00 69.88 88 MET A C 1
ATOM 714 O O . MET A 1 88 ? -2.530 7.814 -12.625 1.00 69.88 88 MET A O 1
ATOM 718 N N . VAL A 1 89 ? -0.336 7.460 -12.337 1.00 76.19 89 VAL A N 1
ATOM 719 C CA . VAL A 1 89 ? -0.448 6.359 -11.369 1.00 76.19 89 VAL A CA 1
ATOM 720 C C . VAL A 1 89 ? -1.097 6.832 -10.083 1.00 76.19 89 VAL A C 1
ATOM 722 O O . VAL A 1 89 ? -2.063 6.243 -9.604 1.00 76.19 89 VAL A O 1
ATOM 725 N N . VAL A 1 90 ? -0.579 7.938 -9.547 1.00 80.06 90 VAL A N 1
ATOM 726 C CA . VAL A 1 90 ? -1.101 8.570 -8.340 1.00 80.06 90 VAL A CA 1
ATOM 727 C C . VAL A 1 90 ? -2.534 9.042 -8.576 1.00 80.06 90 VAL A C 1
ATOM 729 O O . VAL A 1 90 ? -3.385 8.825 -7.720 1.00 80.06 90 VAL A O 1
ATOM 732 N N . GLY A 1 91 ? -2.830 9.618 -9.746 1.00 84.50 91 GLY A N 1
ATOM 733 C CA . GLY A 1 91 ? -4.190 9.990 -10.143 1.00 84.50 91 GLY A CA 1
ATOM 734 C C . GLY A 1 91 ? -5.160 8.804 -10.105 1.00 84.50 91 GLY A C 1
ATOM 735 O O . GLY A 1 91 ? -6.174 8.871 -9.413 1.00 84.50 91 GLY A O 1
ATOM 736 N N . LYS A 1 92 ? -4.807 7.686 -10.755 1.00 84.06 92 LYS A N 1
ATOM 737 C CA . LYS A 1 92 ? -5.613 6.452 -10.745 1.00 84.06 92 LYS A CA 1
ATOM 738 C C . LYS A 1 92 ? -5.779 5.868 -9.339 1.00 84.06 92 LYS A C 1
ATOM 740 O O . LYS A 1 92 ? -6.858 5.386 -9.003 1.00 84.06 92 LYS A O 1
ATOM 745 N N . LEU A 1 93 ? -4.738 5.923 -8.501 1.00 87.56 93 LEU A N 1
ATOM 746 C CA . LEU A 1 93 ? -4.818 5.490 -7.100 1.00 87.56 93 LEU A CA 1
ATOM 747 C C . LEU A 1 93 ? -5.812 6.339 -6.305 1.00 87.56 93 LEU A C 1
ATOM 749 O O . LEU A 1 93 ? -6.624 5.780 -5.573 1.00 87.56 93 LEU A O 1
ATOM 753 N N . LYS A 1 94 ? -5.777 7.668 -6.464 1.00 91.38 94 LYS A N 1
ATOM 754 C CA . LYS A 1 94 ? -6.734 8.575 -5.815 1.00 91.38 94 LYS A C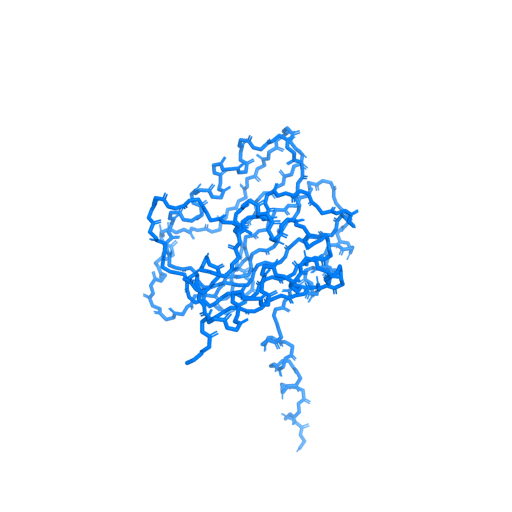A 1
ATOM 755 C C . LYS A 1 94 ? -8.163 8.276 -6.256 1.00 91.38 94 LYS A C 1
ATOM 757 O O . LYS A 1 94 ? -9.040 8.142 -5.411 1.00 91.38 94 LYS A O 1
ATOM 762 N N . GLU A 1 95 ? -8.386 8.122 -7.558 1.00 90.81 95 GLU A N 1
ATOM 763 C CA . GLU A 1 95 ? -9.703 7.816 -8.119 1.00 90.81 95 GLU A CA 1
ATOM 764 C C . GLU A 1 95 ? -10.253 6.473 -7.607 1.00 90.81 95 GLU A C 1
ATOM 766 O O . GLU A 1 95 ? -11.359 6.428 -7.064 1.00 90.81 95 GLU A O 1
ATOM 771 N N . LYS A 1 96 ? -9.473 5.384 -7.706 1.00 90.25 96 LYS A N 1
ATOM 772 C CA 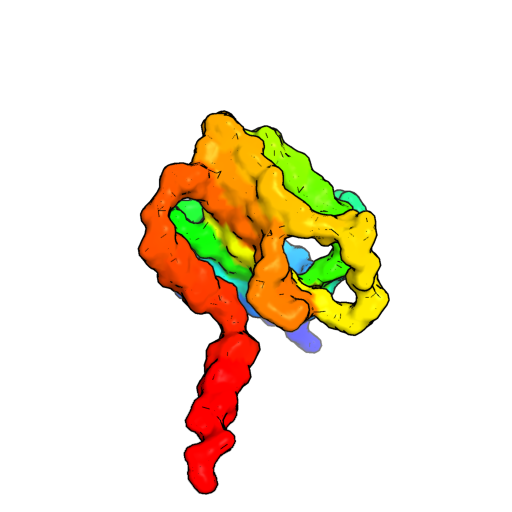. LYS A 1 96 ? -9.867 4.062 -7.180 1.00 90.25 96 LYS A CA 1
ATOM 773 C C . LYS A 1 96 ? -10.115 4.106 -5.671 1.00 90.25 96 LYS A C 1
ATOM 775 O O . LYS A 1 96 ? -11.044 3.459 -5.196 1.00 90.25 96 LYS A O 1
ATOM 780 N N . PHE A 1 97 ? -9.312 4.861 -4.919 1.00 94.25 97 PHE A N 1
ATOM 781 C CA . PHE A 1 97 ? -9.488 5.025 -3.478 1.00 94.25 97 PHE A CA 1
ATOM 782 C C . PHE A 1 97 ? -10.796 5.737 -3.128 1.00 94.25 97 PHE A C 1
ATOM 784 O O . PHE A 1 97 ? -11.544 5.230 -2.296 1.00 94.25 97 PHE A O 1
ATOM 791 N N . LEU A 1 98 ? -11.099 6.868 -3.768 1.00 95.12 98 LEU A N 1
ATOM 792 C CA . LEU A 1 98 ? -12.312 7.646 -3.494 1.00 95.12 98 LEU A CA 1
ATOM 793 C C . LEU A 1 98 ? -13.590 6.882 -3.871 1.00 95.12 98 LEU A C 1
ATOM 795 O O . LEU A 1 98 ? -14.595 6.979 -3.174 1.00 95.12 98 LEU A O 1
ATOM 799 N N . ASN A 1 99 ? -13.533 6.068 -4.928 1.00 94.00 99 ASN A N 1
ATOM 800 C CA . ASN A 1 99 ? -14.655 5.237 -5.371 1.00 94.00 99 ASN A CA 1
ATOM 801 C C . ASN A 1 99 ? -14.756 3.884 -4.641 1.00 94.00 99 ASN A C 1
ATOM 803 O O . ASN A 1 99 ? -15.677 3.106 -4.904 1.00 94.00 99 ASN A O 1
ATOM 807 N N . ALA A 1 100 ? -13.823 3.566 -3.738 1.00 93.31 100 ALA A N 1
ATOM 808 C CA . ALA A 1 100 ? -13.807 2.279 -3.059 1.00 93.31 100 ALA A CA 1
ATOM 809 C C . ALA A 1 100 ? -15.001 2.112 -2.108 1.00 93.31 100 ALA A C 1
ATOM 811 O O . ALA A 1 100 ? -15.417 3.034 -1.404 1.00 93.31 100 ALA A O 1
ATOM 812 N N . VAL A 1 101 ? -15.518 0.884 -2.060 1.00 93.94 101 VAL A N 1
ATOM 813 C CA . VAL A 1 101 ? -16.622 0.481 -1.171 1.00 93.94 101 VAL A CA 1
ATOM 814 C C . VAL A 1 101 ? -16.193 -0.563 -0.143 1.00 93.94 101 VAL A C 1
ATOM 816 O O . VAL A 1 101 ? -16.910 -0.818 0.819 1.00 93.94 101 VAL A O 1
ATOM 819 N N . THR A 1 102 ? -15.018 -1.154 -0.347 1.00 92.31 102 THR A N 1
ATOM 820 C CA . THR A 1 102 ? -14.380 -2.127 0.536 1.00 92.31 102 THR A CA 1
ATOM 821 C C . THR A 1 102 ? -13.128 -1.517 1.147 1.00 92.31 102 THR A C 1
ATOM 823 O O . THR A 1 102 ? -12.332 -0.884 0.445 1.00 92.31 102 THR A O 1
ATOM 826 N N . SER A 1 103 ? -12.947 -1.738 2.449 1.00 92.12 103 SER A N 1
ATOM 827 C CA . SER A 1 103 ? -11.724 -1.373 3.160 1.00 92.12 103 SER A CA 1
ATOM 828 C C . SER A 1 103 ? -10.596 -2.341 2.804 1.00 92.12 103 SER A C 1
ATOM 830 O O . SER A 1 103 ? -10.790 -3.559 2.800 1.00 92.12 103 SER A O 1
ATOM 832 N N . VAL A 1 104 ? -9.428 -1.788 2.483 1.00 93.56 104 VAL A N 1
ATOM 833 C CA . VAL A 1 104 ? -8.187 -2.514 2.214 1.00 93.56 104 VAL A CA 1
ATOM 834 C C . VAL A 1 104 ? -6.996 -1.677 2.663 1.00 93.56 104 VAL A C 1
ATOM 836 O O . VAL A 1 104 ? -6.972 -0.456 2.519 1.00 93.56 104 VAL A O 1
ATOM 839 N N . SER A 1 105 ? -5.964 -2.348 3.167 1.00 95.19 105 SER A N 1
ATOM 840 C CA . SER A 1 105 ? -4.728 -1.699 3.596 1.00 95.19 105 SER A CA 1
ATOM 841 C C . SER A 1 105 ? -3.577 -2.067 2.672 1.00 95.19 105 SER A C 1
ATOM 843 O O . SER A 1 105 ? -3.341 -3.246 2.391 1.00 95.19 105 SER A O 1
ATOM 845 N N . TYR A 1 106 ? -2.826 -1.065 2.229 1.00 95.12 106 TYR A N 1
ATOM 846 C CA . TYR A 1 106 ? -1.610 -1.288 1.461 1.00 95.12 106 TYR A CA 1
ATOM 847 C C . TYR A 1 106 ? -0.581 -0.178 1.661 1.00 95.12 106 TYR A C 1
ATOM 849 O O . TYR A 1 106 ? -0.907 0.961 1.995 1.00 95.12 106 TYR A O 1
ATOM 857 N N . ILE A 1 107 ? 0.672 -0.537 1.410 1.00 93.81 107 ILE A N 1
ATOM 858 C CA . ILE A 1 107 ? 1.839 0.334 1.389 1.00 93.81 107 ILE A CA 1
ATOM 859 C C . ILE A 1 107 ? 2.495 0.148 0.027 1.00 93.81 107 ILE A C 1
ATOM 861 O O . ILE A 1 107 ? 2.833 -0.967 -0.365 1.00 93.81 107 ILE A O 1
ATOM 865 N N . ILE A 1 108 ? 2.666 1.238 -0.702 1.00 90.50 108 ILE A N 1
ATOM 866 C CA . ILE A 1 108 ? 3.418 1.255 -1.947 1.00 90.50 108 ILE A CA 1
ATOM 867 C C . ILE A 1 108 ? 4.704 2.019 -1.669 1.00 90.50 108 ILE A C 1
ATOM 869 O O . ILE A 1 108 ? 4.663 3.229 -1.453 1.00 90.50 108 ILE A O 1
ATOM 873 N N . GLU A 1 109 ? 5.826 1.306 -1.638 1.00 88.00 109 GLU A N 1
ATOM 874 C CA . GLU A 1 109 ? 7.153 1.898 -1.548 1.00 88.00 109 GLU A CA 1
ATOM 875 C C . GLU A 1 109 ? 7.635 2.290 -2.941 1.00 88.00 109 GLU A C 1
ATOM 877 O O . GLU A 1 109 ? 7.733 1.462 -3.852 1.00 88.00 109 GLU A O 1
ATOM 882 N N . TYR A 1 110 ? 7.930 3.576 -3.078 1.00 79.44 110 TYR A N 1
ATOM 883 C CA . TYR A 1 110 ? 8.231 4.230 -4.332 1.00 79.44 110 TYR A CA 1
ATOM 884 C C . TYR A 1 110 ? 9.632 4.838 -4.307 1.00 79.44 110 TYR A C 1
ATOM 886 O O . TYR A 1 110 ? 9.928 5.658 -3.438 1.00 79.44 110 TYR A O 1
ATOM 894 N N . PHE A 1 111 ? 10.476 4.457 -5.271 1.00 76.44 111 PHE A N 1
ATOM 895 C CA . PHE A 1 111 ? 11.835 4.988 -5.430 1.00 76.44 111 PHE A CA 1
ATOM 896 C C . PHE A 1 111 ? 11.941 5.932 -6.629 1.00 76.44 111 PHE A C 1
ATOM 898 O O . PHE A 1 111 ? 11.687 5.535 -7.767 1.00 76.44 111 PHE A O 1
ATOM 905 N N . LEU A 1 112 ? 12.398 7.158 -6.375 1.00 70.62 112 LEU A N 1
ATOM 906 C CA . LEU A 1 112 ? 12.696 8.165 -7.390 1.00 70.62 112 LEU A CA 1
ATOM 907 C C . LEU A 1 112 ? 14.158 8.097 -7.830 1.00 70.62 112 LEU A C 1
ATOM 909 O O . LEU A 1 112 ? 15.039 8.662 -7.185 1.00 70.62 112 LEU A O 1
ATOM 913 N N . TYR A 1 113 ? 14.438 7.429 -8.946 1.00 57.06 113 TYR A N 1
ATOM 914 C CA . TYR A 1 113 ? 15.775 7.465 -9.535 1.00 57.06 113 TYR A CA 1
ATOM 915 C C . TYR A 1 113 ? 15.968 8.757 -10.346 1.00 57.06 113 TYR A C 1
ATOM 917 O O . TYR A 1 113 ? 15.242 9.009 -11.297 1.00 57.06 113 TYR A O 1
ATOM 925 N N . PHE A 1 114 ? 16.957 9.559 -9.936 1.00 50.22 114 PHE A N 1
ATOM 926 C CA . PHE A 1 114 ? 17.630 10.635 -10.680 1.00 50.22 114 PHE A CA 1
ATOM 927 C C . PHE A 1 114 ? 16.765 11.526 -11.605 1.00 50.22 114 PHE A C 1
ATOM 929 O O . PHE A 1 114 ? 16.601 11.257 -12.790 1.00 50.22 114 PHE A O 1
ATOM 936 N N . GLY A 1 115 ? 16.352 12.692 -11.093 1.00 50.75 115 GLY A N 1
ATOM 937 C CA . GLY A 1 115 ? 16.179 13.908 -11.907 1.00 50.75 115 GLY A CA 1
ATOM 938 C C . GLY A 1 115 ? 14.838 14.137 -12.615 1.00 50.75 115 GLY A C 1
ATOM 939 O O . GLY A 1 115 ? 14.672 15.194 -13.214 1.00 50.75 115 GLY A O 1
ATOM 940 N N . THR A 1 116 ? 13.868 13.224 -12.533 1.00 51.56 116 THR A N 1
ATOM 941 C CA . THR A 1 116 ? 12.524 13.423 -13.126 1.00 51.56 116 THR A CA 1
ATOM 942 C C . THR A 1 116 ? 11.501 14.019 -12.157 1.00 51.56 116 THR A C 1
ATOM 944 O O . THR A 1 116 ? 10.386 14.357 -12.559 1.00 51.56 116 THR A O 1
ATOM 947 N N . TRP A 1 117 ? 11.864 14.190 -10.881 1.00 53.97 117 TRP A N 1
ATOM 948 C CA . TRP A 1 117 ? 10.976 14.801 -9.899 1.00 53.97 117 TRP A CA 1
ATOM 949 C C . TRP A 1 117 ? 11.063 16.319 -9.959 1.00 53.97 117 TRP A C 1
ATOM 951 O O . TRP A 1 117 ? 12.067 16.924 -9.593 1.00 53.97 117 TRP A O 1
ATOM 961 N N . ASN A 1 118 ? 9.981 16.933 -10.410 1.00 53.28 118 ASN A N 1
ATOM 962 C CA . ASN A 1 118 ? 9.742 18.345 -10.206 1.00 53.28 118 ASN A CA 1
ATOM 963 C C . ASN A 1 118 ? 8.738 18.431 -9.048 1.00 53.28 118 ASN A C 1
ATOM 965 O O . ASN A 1 118 ? 7.609 17.964 -9.192 1.00 53.28 118 ASN A O 1
ATOM 969 N N . GLU A 1 119 ? 9.146 18.955 -7.885 1.00 51.97 119 GLU A N 1
ATOM 970 C CA . GLU A 1 119 ? 8.315 19.002 -6.661 1.00 51.97 119 GLU A CA 1
ATOM 971 C C . GLU A 1 119 ? 6.963 19.704 -6.886 1.00 51.97 119 GLU A C 1
ATOM 973 O O . GLU A 1 119 ? 5.995 19.476 -6.164 1.00 51.97 119 GLU A O 1
ATOM 978 N N . GLN A 1 120 ? 6.867 20.505 -7.950 1.00 52.56 120 GLN A N 1
ATOM 979 C CA . GLN A 1 120 ? 5.641 21.155 -8.410 1.00 52.56 120 GLN A CA 1
ATOM 980 C C . GLN A 1 120 ? 4.604 20.184 -9.016 1.00 52.56 120 GLN A C 1
ATOM 982 O O . GLN A 1 120 ? 3.481 20.594 -9.298 1.00 52.56 120 GLN A O 1
ATOM 987 N N . VAL A 1 121 ? 4.957 18.917 -9.263 1.00 57.94 121 VAL A N 1
ATOM 988 C CA . VAL A 1 121 ? 4.180 17.997 -10.112 1.00 57.94 121 VAL A CA 1
ATOM 989 C C . VAL A 1 121 ? 3.331 17.001 -9.308 1.00 57.94 121 VAL A C 1
ATOM 991 O O . VAL A 1 121 ? 2.200 16.736 -9.715 1.00 57.94 121 VAL A O 1
ATOM 994 N N . VAL A 1 122 ? 3.810 16.483 -8.166 1.00 68.38 122 VAL A N 1
ATOM 995 C CA . VAL A 1 122 ? 3.004 15.691 -7.206 1.00 68.38 122 VAL A CA 1
ATOM 996 C C . VAL A 1 122 ? 3.523 15.920 -5.783 1.00 68.38 122 VAL A C 1
ATOM 998 O O . VAL A 1 122 ? 4.405 15.209 -5.319 1.00 68.38 122 VAL A O 1
ATOM 1001 N N . GLY A 1 123 ? 2.979 16.906 -5.072 1.00 77.31 123 GLY A N 1
ATOM 1002 C CA . GLY A 1 123 ? 3.307 17.116 -3.658 1.00 77.31 123 GLY A CA 1
ATOM 1003 C C . GLY A 1 123 ? 2.729 16.029 -2.734 1.00 77.31 123 GLY A C 1
ATOM 1004 O O . GLY A 1 123 ? 1.837 15.277 -3.154 1.00 77.31 123 GLY A O 1
ATOM 1005 N N . PRO A 1 124 ? 3.195 15.960 -1.468 1.00 87.88 124 PRO A N 1
ATOM 1006 C CA . PRO A 1 124 ? 2.546 15.168 -0.428 1.00 87.88 124 PRO A CA 1
ATOM 1007 C C . PRO A 1 124 ? 1.043 15.451 -0.371 1.00 87.88 124 PRO A C 1
ATOM 1009 O O . PRO A 1 124 ? 0.606 16.584 -0.582 1.00 87.88 124 PRO A O 1
ATOM 1012 N N . PHE A 1 125 ? 0.244 14.432 -0.074 1.00 91.81 125 PHE A N 1
ATOM 1013 C CA . PHE A 1 125 ? -1.196 14.606 0.092 1.00 91.81 125 PHE A CA 1
ATOM 1014 C C . PHE A 1 125 ? -1.767 13.630 1.109 1.00 91.81 125 PHE A C 1
ATOM 1016 O O . PHE A 1 125 ? -1.198 12.572 1.373 1.00 91.81 125 PHE A O 1
ATOM 1023 N N . GLU A 1 126 ? -2.946 13.972 1.606 1.00 96.06 126 GLU A N 1
ATOM 1024 C CA . GLU A 1 126 ? -3.787 13.115 2.424 1.00 96.06 126 GLU A CA 1
ATOM 1025 C C . GLU A 1 126 ? -5.217 13.226 1.899 1.00 96.06 126 GLU A C 1
ATOM 1027 O O . GLU A 1 126 ? -5.705 14.323 1.633 1.00 96.06 126 GLU A O 1
ATOM 1032 N N . LEU A 1 127 ? -5.853 12.082 1.668 1.00 97.19 127 LEU A N 1
ATOM 1033 C CA . LEU A 1 127 ? -7.253 11.983 1.277 1.00 97.19 127 LEU A CA 1
ATOM 1034 C C . LEU A 1 127 ? -7.960 11.047 2.239 1.00 97.19 127 LEU A C 1
ATOM 1036 O O . LEU A 1 127 ? -7.423 9.992 2.567 1.00 97.19 127 LEU A O 1
ATOM 1040 N N . GLU A 1 128 ? -9.186 11.379 2.606 1.00 98.06 128 GLU A N 1
ATOM 1041 C CA . GLU A 1 128 ? -10.050 10.501 3.385 1.00 98.06 128 GLU A CA 1
ATOM 1042 C C . GLU A 1 128 ? -11.155 9.926 2.501 1.00 98.06 128 GLU A C 1
ATOM 1044 O O . GLU A 1 128 ? -11.684 10.593 1.612 1.00 98.06 128 GLU A O 1
ATOM 1049 N N . ASN A 1 129 ? -11.504 8.668 2.749 1.00 97.31 129 ASN A N 1
ATOM 1050 C CA . ASN A 1 129 ? -12.712 8.052 2.231 1.00 97.31 129 ASN A CA 1
ATOM 1051 C C . ASN A 1 129 ? -13.626 7.772 3.427 1.00 97.31 129 ASN A C 1
ATOM 1053 O O . ASN A 1 129 ? -1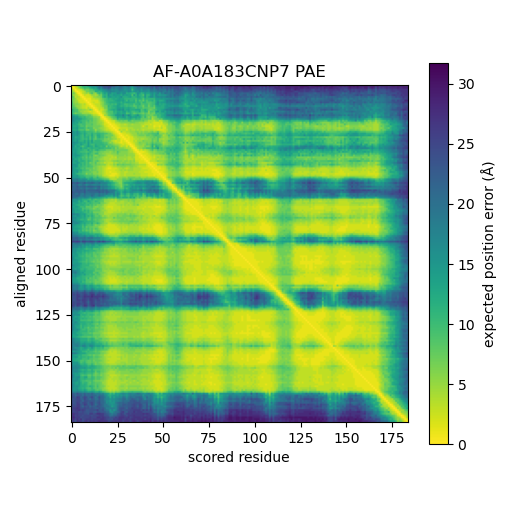3.417 6.819 4.181 1.00 97.31 129 ASN A O 1
ATOM 1057 N N . GLU A 1 130 ? -14.651 8.606 3.600 1.00 96.25 130 GLU A N 1
ATOM 1058 C CA . GLU A 1 130 ? -15.606 8.494 4.708 1.00 96.25 130 GLU A CA 1
ATOM 1059 C C . GLU A 1 130 ? -16.395 7.179 4.676 1.00 96.25 130 GLU A C 1
ATOM 1061 O O . GLU A 1 130 ? -16.735 6.640 5.731 1.00 96.25 130 GLU A O 1
ATOM 1066 N N . ARG A 1 131 ? -16.643 6.632 3.476 1.00 96.00 131 ARG A N 1
ATOM 1067 C CA . ARG A 1 131 ? -17.392 5.386 3.274 1.00 96.00 131 ARG A CA 1
ATOM 1068 C C . ARG A 1 131 ? -16.619 4.177 3.783 1.00 96.00 131 ARG A C 1
ATOM 1070 O O . ARG A 1 131 ? -17.214 3.307 4.413 1.00 96.00 131 ARG A O 1
ATOM 1077 N N . THR A 1 132 ? -15.317 4.106 3.515 1.00 96.31 132 THR A N 1
ATOM 1078 C CA . THR A 1 132 ? -14.469 3.010 4.013 1.00 96.31 132 THR A CA 1
ATOM 1079 C C . THR A 1 132 ? -13.809 3.326 5.353 1.00 96.31 132 THR A C 1
ATOM 1081 O O . THR A 1 132 ? -13.268 2.416 5.976 1.00 96.31 132 THR A O 1
ATOM 1084 N N . ARG A 1 133 ? -13.895 4.580 5.826 1.00 97.31 133 ARG A N 1
ATOM 1085 C CA . ARG A 1 133 ? -13.233 5.096 7.040 1.00 97.31 133 ARG A CA 1
ATOM 1086 C C . ARG A 1 133 ? -11.712 4.934 6.976 1.00 97.31 133 ARG A C 1
ATOM 1088 O O . ARG A 1 133 ? -11.059 4.597 7.966 1.00 97.31 133 ARG A O 1
ATOM 1095 N N . GLU A 1 134 ? -11.152 5.186 5.799 1.00 97.25 134 GLU A N 1
ATOM 1096 C CA . GLU A 1 134 ? -9.725 5.053 5.504 1.00 97.25 134 GLU A CA 1
ATOM 1097 C C . GLU A 1 134 ? -9.119 6.371 5.041 1.00 97.25 134 GLU A C 1
ATOM 1099 O O . GLU A 1 134 ? -9.818 7.271 4.581 1.00 97.25 134 GLU A O 1
ATOM 1104 N N . ARG A 1 135 ? -7.794 6.444 5.118 1.00 97.25 135 ARG A N 1
ATOM 1105 C CA . ARG A 1 135 ? -6.968 7.521 4.586 1.00 97.25 135 ARG A CA 1
ATOM 1106 C C . ARG A 1 135 ? -5.994 6.981 3.551 1.00 97.25 135 ARG A C 1
ATOM 1108 O O . ARG A 1 135 ? -5.428 5.903 3.740 1.00 97.25 135 ARG A O 1
ATOM 1115 N N . LEU A 1 136 ? -5.783 7.746 2.488 1.00 96.81 136 LEU A N 1
ATOM 1116 C CA . LEU A 1 136 ? -4.732 7.560 1.498 1.00 96.81 136 LEU A CA 1
ATOM 1117 C C . LEU A 1 136 ? -3.739 8.713 1.634 1.00 96.81 136 LEU A C 1
ATOM 1119 O O . LEU A 1 136 ? -4.063 9.861 1.340 1.00 96.81 136 LEU A O 1
ATOM 1123 N N . THR A 1 137 ? -2.523 8.394 2.056 1.00 95.06 137 THR A N 1
ATOM 1124 C CA . THR A 1 137 ? -1.443 9.364 2.249 1.00 95.06 137 THR A CA 1
ATOM 1125 C C . THR A 1 137 ? -0.350 9.145 1.222 1.00 95.06 137 THR A C 1
ATOM 1127 O O . THR A 1 137 ? -0.000 8.007 0.915 1.00 95.06 137 THR A O 1
ATOM 1130 N N . PHE A 1 138 ? 0.205 10.230 0.701 1.00 91.69 138 PHE A N 1
ATOM 1131 C CA . PHE A 1 138 ? 1.464 10.226 -0.025 1.00 91.69 138 PHE A CA 1
ATOM 1132 C C . PHE A 1 138 ? 2.459 11.076 0.743 1.00 91.69 138 PHE A C 1
ATOM 1134 O O . PHE A 1 138 ? 2.241 12.275 0.919 1.00 91.69 138 PHE A O 1
ATOM 1141 N N . LYS A 1 139 ? 3.523 10.445 1.236 1.00 89.88 139 LYS A N 1
ATOM 1142 C CA . LYS A 1 139 ? 4.503 11.089 2.113 1.00 89.88 139 LYS A CA 1
ATOM 1143 C C . LYS A 1 139 ? 5.926 10.700 1.747 1.00 89.88 139 LYS A C 1
ATOM 1145 O O . LYS A 1 139 ? 6.199 9.561 1.365 1.00 89.88 139 LYS A O 1
ATOM 1150 N N . HIS A 1 140 ? 6.830 11.659 1.900 1.00 85.81 140 HIS A N 1
ATOM 1151 C CA . HIS A 1 140 ? 8.265 11.417 1.838 1.00 85.81 140 HIS A CA 1
ATOM 1152 C C . HIS A 1 140 ? 8.704 10.672 3.096 1.00 85.81 140 HIS A C 1
ATOM 1154 O O . HIS A 1 140 ? 8.256 11.003 4.194 1.00 85.81 140 HIS A O 1
ATOM 1160 N N . ILE A 1 141 ? 9.547 9.653 2.937 1.00 84.88 141 ILE A N 1
ATOM 1161 C CA . ILE A 1 141 ? 10.044 8.853 4.062 1.00 84.88 141 ILE A CA 1
ATOM 1162 C C . ILE A 1 141 ? 11.522 9.128 4.295 1.00 84.88 141 ILE A C 1
ATOM 1164 O O . ILE A 1 141 ? 11.918 9.477 5.405 1.00 84.88 141 ILE A O 1
ATOM 1168 N N . PHE A 1 142 ? 12.347 8.931 3.263 1.00 78.81 142 PHE A N 1
ATOM 1169 C CA . PHE A 1 142 ? 13.795 9.080 3.367 1.00 78.81 142 PHE A CA 1
ATOM 1170 C C . PHE A 1 142 ? 14.456 9.133 1.987 1.00 78.81 142 PHE A C 1
ATOM 1172 O O . PHE A 1 142 ? 14.104 8.350 1.111 1.00 78.81 142 PHE A O 1
ATOM 1179 N N . ARG A 1 143 ? 15.456 10.008 1.795 1.00 81.25 143 ARG A N 1
ATOM 1180 C CA . ARG A 1 143 ? 16.203 10.183 0.527 1.00 81.25 143 ARG A CA 1
ATOM 1181 C C . ARG A 1 143 ? 15.276 10.270 -0.694 1.00 81.25 143 ARG A C 1
ATOM 1183 O O . ARG A 1 143 ? 14.594 11.271 -0.866 1.00 81.25 143 ARG A O 1
ATOM 1190 N N . TYR A 1 144 ? 15.247 9.225 -1.515 1.00 77.69 144 TYR A N 1
ATOM 1191 C CA . TYR A 1 144 ? 14.472 9.130 -2.750 1.00 77.69 144 TYR A CA 1
ATOM 1192 C C . TYR A 1 144 ? 13.223 8.251 -2.598 1.00 77.69 144 TYR A C 1
ATOM 1194 O O . TYR A 1 144 ? 12.575 7.922 -3.590 1.00 77.69 144 TYR A O 1
ATOM 1202 N N . THR A 1 145 ? 12.898 7.857 -1.366 1.00 81.38 145 THR A N 1
ATOM 1203 C CA . THR A 1 145 ? 11.812 6.941 -1.034 1.00 81.38 145 THR A CA 1
ATOM 1204 C C . THR A 1 145 ? 10.580 7.707 -0.573 1.00 81.38 145 THR A C 1
ATOM 1206 O O . THR A 1 145 ? 10.615 8.462 0.406 1.00 81.38 145 THR A O 1
ATOM 1209 N N . TRP A 1 146 ? 9.467 7.451 -1.247 1.00 86.50 146 TRP A N 1
ATOM 1210 C CA . TRP A 1 146 ? 8.143 7.935 -0.881 1.00 86.50 146 TRP A CA 1
ATOM 1211 C C . TRP A 1 146 ? 7.198 6.768 -0.691 1.00 86.50 146 TRP A C 1
ATOM 1213 O O . TRP A 1 146 ? 7.367 5.722 -1.313 1.00 86.50 146 TRP A O 1
ATOM 1223 N N . TRP A 1 147 ? 6.175 6.961 0.130 1.00 90.75 147 TRP A N 1
ATOM 1224 C CA . TRP A 1 147 ? 5.121 5.976 0.311 1.00 90.75 147 TRP A CA 1
ATOM 1225 C C . TRP A 1 147 ? 3.780 6.518 -0.133 1.00 90.75 147 TRP A C 1
ATOM 1227 O O . TRP A 1 147 ? 3.410 7.623 0.258 1.00 90.75 147 TRP A O 1
ATOM 1237 N N . VAL A 1 148 ? 3.033 5.694 -0.868 1.00 92.12 148 VAL A N 1
ATOM 1238 C CA . VAL A 1 148 ? 1.572 5.792 -0.910 1.00 92.12 148 VAL A CA 1
ATOM 1239 C C . VAL A 1 148 ? 1.015 4.767 0.071 1.00 92.12 148 VAL A C 1
ATOM 1241 O O . VAL A 1 148 ? 1.227 3.568 -0.094 1.00 92.12 148 VAL A O 1
ATOM 1244 N N . LEU A 1 149 ? 0.310 5.226 1.096 1.00 94.69 149 LEU A N 1
ATOM 1245 C CA . LEU A 1 149 ? -0.190 4.392 2.180 1.00 94.69 149 LEU A CA 1
ATOM 1246 C C . LEU A 1 149 ? -1.700 4.551 2.310 1.00 94.69 149 LEU A C 1
ATOM 1248 O O . LEU A 1 149 ? -2.187 5.653 2.558 1.00 94.69 149 LEU A O 1
ATOM 1252 N N . ARG A 1 150 ? -2.425 3.440 2.156 1.00 96.31 150 ARG A N 1
ATOM 1253 C CA . ARG A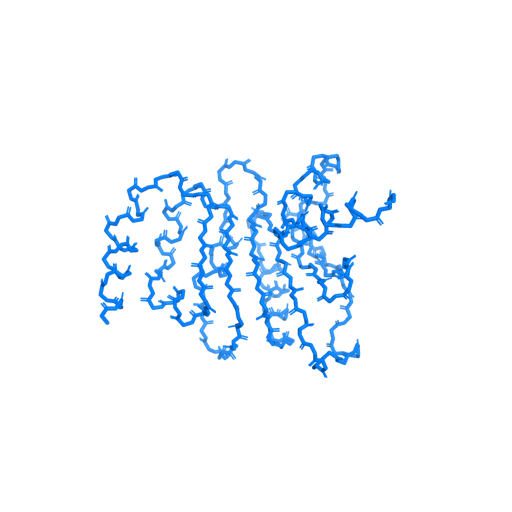 1 150 ? -3.857 3.333 2.444 1.00 96.31 150 ARG A CA 1
ATOM 1254 C C . ARG A 1 150 ? -4.047 2.574 3.751 1.00 96.31 150 ARG A C 1
ATOM 1256 O O . ARG A 1 150 ? -3.572 1.445 3.872 1.00 96.31 150 ARG A O 1
ATOM 1263 N N . ALA A 1 151 ? -4.722 3.188 4.714 1.00 95.94 151 ALA A N 1
ATOM 1264 C CA . ALA A 1 151 ? -4.903 2.639 6.055 1.00 95.94 151 ALA A CA 1
ATOM 1265 C C . ALA A 1 151 ? -6.236 3.081 6.674 1.00 95.94 151 ALA A C 1
ATOM 1267 O O . ALA A 1 151 ? -6.741 4.140 6.300 1.00 95.94 151 ALA A O 1
ATOM 1268 N N . PRO A 1 152 ? -6.777 2.359 7.671 1.00 95.81 152 PRO A N 1
ATOM 1269 C CA . PRO A 1 152 ? -7.888 2.853 8.475 1.00 95.81 152 PRO A CA 1
ATOM 1270 C C . PRO A 1 152 ? -7.543 4.184 9.156 1.00 95.81 152 PRO A C 1
ATOM 1272 O O . PRO A 1 152 ? -6.400 4.416 9.564 1.00 95.81 152 PRO A O 1
ATOM 1275 N N . ILE A 1 153 ? -8.535 5.064 9.298 1.00 95.12 153 ILE A N 1
ATOM 1276 C CA . ILE A 1 153 ? -8.393 6.306 10.074 1.00 95.12 153 ILE A CA 1
ATOM 1277 C C . ILE A 1 153 ? -8.210 5.945 11.552 1.00 95.12 153 ILE A C 1
ATOM 1279 O O . ILE A 1 153 ? -7.219 6.326 12.171 1.00 95.12 153 ILE A O 1
ATOM 1283 N N . ALA A 1 154 ? -9.122 5.129 12.087 1.00 94.50 154 ALA A N 1
ATOM 1284 C CA . ALA A 1 154 ? -8.999 4.541 13.414 1.00 94.50 154 ALA A CA 1
ATOM 1285 C C . ALA A 1 154 ? -8.129 3.280 13.332 1.00 94.50 154 ALA A C 1
ATOM 1287 O O . ALA A 1 154 ? -8.601 2.217 12.926 1.00 94.50 154 ALA A O 1
ATOM 1288 N N . ARG A 1 155 ? -6.848 3.408 13.687 1.00 92.62 155 ARG A N 1
ATOM 1289 C CA . ARG A 1 155 ? -5.881 2.307 13.658 1.00 92.62 155 ARG A CA 1
ATOM 1290 C C . ARG A 1 155 ? -5.008 2.296 14.909 1.00 92.62 155 ARG A C 1
ATOM 1292 O O . ARG A 1 155 ? -4.759 3.343 15.499 1.00 92.62 155 ARG A O 1
ATOM 1299 N N . ASP A 1 156 ? -4.524 1.119 15.289 1.00 94.81 156 ASP A N 1
ATOM 1300 C CA . ASP A 1 156 ? -3.501 0.989 16.327 1.00 94.81 156 ASP A CA 1
ATOM 1301 C C . ASP A 1 156 ? -2.160 1.489 15.767 1.00 94.81 156 ASP A C 1
ATOM 1303 O O . ASP A 1 156 ? -1.525 0.824 14.948 1.00 94.81 156 ASP A O 1
ATOM 1307 N N . GLU A 1 157 ? -1.735 2.684 16.182 1.00 93.50 157 GLU A N 1
ATOM 1308 C CA . GLU A 1 157 ? -0.497 3.298 15.690 1.00 93.50 157 GLU A CA 1
ATOM 1309 C C . GLU A 1 157 ? 0.759 2.504 16.086 1.00 93.50 157 GLU A C 1
ATOM 1311 O O . GLU A 1 157 ? 1.742 2.510 15.341 1.00 93.50 157 GLU A O 1
ATOM 1316 N N . LYS A 1 158 ? 0.744 1.760 17.202 1.00 94.75 158 LYS A N 1
ATOM 1317 C CA . LYS A 1 158 ? 1.875 0.902 17.583 1.00 94.75 158 LYS A CA 1
ATOM 1318 C C . LYS A 1 158 ? 1.997 -0.262 16.604 1.00 94.75 158 LYS A C 1
ATOM 1320 O O . LYS A 1 158 ? 3.070 -0.489 16.048 1.00 94.75 158 LYS A O 1
ATOM 1325 N N . GLN A 1 159 ? 0.887 -0.944 16.342 1.00 94.12 159 GLN A N 1
ATOM 1326 C CA . GLN A 1 159 ? 0.839 -2.031 15.366 1.00 94.12 159 GLN A CA 1
ATOM 1327 C C . GLN A 1 159 ? 1.203 -1.543 13.956 1.00 94.12 159 GLN A C 1
ATOM 1329 O O . GLN A 1 159 ? 1.969 -2.193 13.244 1.00 94.12 159 GLN A O 1
ATOM 1334 N N . TRP A 1 160 ? 0.697 -0.379 13.546 1.00 93.12 160 TRP A N 1
ATOM 1335 C CA . TRP A 1 160 ? 1.021 0.186 12.237 1.00 93.12 160 TRP A CA 1
ATOM 1336 C C . TRP A 1 160 ? 2.485 0.576 12.111 1.00 93.12 160 TRP A C 1
ATOM 1338 O O . TRP A 1 160 ? 3.070 0.360 11.054 1.00 93.12 160 TRP A O 1
ATOM 1348 N N . THR A 1 161 ? 3.103 1.062 13.185 1.00 91.75 161 THR A N 1
ATOM 1349 C CA . THR A 1 161 ? 4.545 1.322 13.206 1.00 91.75 161 THR A CA 1
ATOM 1350 C C . THR A 1 161 ? 5.337 0.037 12.940 1.00 91.75 161 THR A C 1
ATOM 1352 O O . THR A 1 161 ? 6.272 0.049 12.141 1.00 91.75 161 THR A O 1
ATOM 1355 N N . GLU A 1 162 ? 4.941 -1.094 13.533 1.00 92.44 162 GLU A N 1
ATOM 1356 C CA . GLU A 1 162 ? 5.561 -2.401 13.266 1.00 92.44 162 GLU A CA 1
ATOM 1357 C C . GLU A 1 162 ? 5.396 -2.819 11.799 1.00 92.44 162 GLU A C 1
ATOM 1359 O O . GLU A 1 162 ? 6.366 -3.213 11.148 1.00 92.44 162 GLU A O 1
ATOM 1364 N N . TRP A 1 163 ? 4.199 -2.670 11.231 1.00 92.25 163 TRP A N 1
ATOM 1365 C CA . TRP A 1 163 ? 3.952 -3.014 9.829 1.00 92.25 163 TRP A CA 1
ATOM 1366 C C . TRP A 1 163 ? 4.688 -2.109 8.844 1.00 92.25 163 TRP A C 1
ATOM 1368 O O . TRP A 1 163 ? 5.203 -2.605 7.842 1.00 92.25 163 TRP A O 1
ATOM 1378 N N . GLU A 1 164 ? 4.769 -0.810 9.129 1.00 91.00 164 GLU A N 1
ATOM 1379 C CA . GLU A 1 164 ? 5.549 0.159 8.359 1.00 91.00 164 GLU A CA 1
ATOM 1380 C C . GLU A 1 164 ? 7.051 -0.192 8.413 1.00 91.00 164 GLU A C 1
ATOM 1382 O O . GLU A 1 164 ? 7.731 -0.165 7.387 1.00 91.00 164 GLU A O 1
ATOM 1387 N N . MET A 1 165 ? 7.580 -0.611 9.570 1.00 86.25 165 MET A N 1
ATOM 1388 C CA . MET A 1 165 ? 8.967 -1.089 9.690 1.00 86.25 165 MET A CA 1
ATOM 1389 C C . MET A 1 165 ? 9.221 -2.389 8.918 1.00 86.25 165 MET A C 1
ATOM 1391 O O . MET A 1 165 ? 10.265 -2.542 8.279 1.00 86.25 165 MET A O 1
ATOM 1395 N N . GLU A 1 166 ? 8.281 -3.334 8.961 1.00 86.19 166 GLU A N 1
ATOM 1396 C CA . GLU A 1 166 ? 8.366 -4.582 8.200 1.00 86.19 166 GLU A CA 1
ATOM 1397 C C . GLU A 1 166 ? 8.327 -4.337 6.684 1.00 86.19 166 GLU A C 1
ATOM 1399 O O . GLU A 1 166 ? 9.006 -5.051 5.945 1.00 86.19 166 GLU A O 1
ATOM 1404 N N . ALA A 1 167 ? 7.554 -3.338 6.241 1.00 85.94 167 ALA A N 1
ATOM 1405 C CA . ALA A 1 167 ? 7.347 -2.996 4.838 1.00 85.94 167 ALA A CA 1
ATOM 1406 C C . ALA A 1 167 ? 8.525 -2.267 4.184 1.00 85.94 167 ALA A C 1
ATOM 1408 O O . ALA A 1 167 ? 8.575 -2.212 2.962 1.00 85.94 167 ALA A O 1
ATOM 1409 N N . ARG A 1 168 ? 9.479 -1.726 4.949 1.00 79.69 168 ARG A N 1
ATOM 1410 C CA . ARG A 1 168 ? 10.703 -1.138 4.380 1.00 79.69 168 ARG A CA 1
ATOM 1411 C C . ARG A 1 168 ? 11.496 -2.201 3.630 1.00 79.69 168 ARG A C 1
ATOM 1413 O O . ARG A 1 168 ? 11.758 -3.284 4.169 1.00 79.69 168 ARG A O 1
ATOM 1420 N N . SER A 1 169 ? 11.897 -1.901 2.395 1.00 66.69 169 SER A N 1
ATOM 1421 C CA . SER A 1 169 ? 12.709 -2.842 1.621 1.00 66.69 169 SER A CA 1
ATOM 1422 C C . SER A 1 169 ? 14.029 -3.187 2.320 1.00 66.69 169 SER A C 1
ATOM 1424 O O . SER A 1 169 ? 14.598 -2.430 3.109 1.00 66.69 169 SER A O 1
ATOM 1426 N N . VAL A 1 170 ? 14.551 -4.368 1.977 1.00 56.88 170 VAL A N 1
ATOM 1427 C CA . VAL A 1 170 ? 15.834 -4.899 2.463 1.00 56.88 170 VAL A CA 1
ATOM 1428 C C . VAL A 1 170 ? 17.009 -3.950 2.177 1.00 56.88 170 VAL A C 1
ATOM 1430 O O . VAL A 1 170 ? 18.006 -4.011 2.890 1.00 56.88 170 VAL A O 1
ATOM 1433 N N . ASN A 1 171 ? 16.893 -3.049 1.193 1.00 50.62 171 ASN A N 1
ATOM 1434 C CA . ASN A 1 171 ? 17.932 -2.064 0.885 1.00 50.62 171 ASN A CA 1
ATOM 1435 C C . ASN A 1 171 ? 18.196 -1.120 2.073 1.00 50.62 171 ASN A C 1
ATOM 1437 O O . ASN A 1 171 ? 19.355 -0.903 2.409 1.00 50.62 171 ASN A O 1
ATOM 1441 N N . GLU A 1 172 ? 17.164 -0.667 2.798 1.00 53.06 172 GLU A N 1
ATOM 1442 C CA . GLU A 1 172 ? 17.369 0.110 4.034 1.00 53.06 172 GLU A CA 1
ATOM 1443 C C . GLU A 1 172 ? 17.892 -0.752 5.193 1.00 53.06 172 GLU A C 1
ATOM 1445 O O . GLU A 1 172 ? 18.696 -0.281 5.996 1.00 53.06 172 GLU A O 1
ATOM 1450 N N . LYS A 1 173 ? 17.454 -2.017 5.300 1.00 50.66 173 LYS A N 1
ATOM 1451 C CA . LYS A 1 173 ? 17.916 -2.927 6.367 1.00 50.66 173 LYS A CA 1
ATOM 1452 C C . LYS A 1 173 ? 19.411 -3.237 6.233 1.00 50.66 173 LYS A C 1
ATOM 1454 O O . LYS A 1 173 ? 20.128 -3.153 7.225 1.00 50.66 173 LYS A O 1
ATOM 1459 N N . ARG A 1 174 ? 19.886 -3.485 5.007 1.00 45.34 174 ARG A N 1
ATOM 1460 C CA . ARG A 1 174 ? 21.309 -3.698 4.701 1.00 45.34 174 ARG A CA 1
ATOM 1461 C C . ARG A 1 174 ? 22.142 -2.430 4.872 1.00 45.34 174 ARG A C 1
ATOM 1463 O O . ARG A 1 174 ? 23.250 -2.512 5.383 1.00 45.34 174 ARG A O 1
ATOM 1470 N N . GLU A 1 175 ? 21.630 -1.258 4.491 1.00 44.22 175 GLU A N 1
ATOM 1471 C CA . GLU A 1 175 ? 22.356 0.005 4.698 1.00 44.22 175 GLU A CA 1
ATOM 1472 C C . GLU A 1 175 ? 22.477 0.373 6.181 1.00 44.22 175 GLU A C 1
ATOM 1474 O O . GLU A 1 175 ? 23.535 0.844 6.597 1.00 44.22 175 GLU A O 1
ATOM 1479 N N . LYS A 1 176 ? 21.450 0.103 7.001 1.00 45.38 176 LYS A N 1
ATOM 1480 C CA . LYS A 1 176 ? 21.558 0.265 8.456 1.00 45.38 176 LYS A CA 1
ATOM 1481 C C . LYS A 1 176 ? 22.574 -0.710 9.050 1.00 45.38 176 LYS A C 1
ATOM 1483 O O . LYS A 1 176 ? 23.448 -0.257 9.779 1.00 45.38 176 LYS A O 1
ATOM 1488 N N . GLU A 1 177 ? 22.536 -1.992 8.687 1.00 35.38 177 GLU A N 1
ATOM 1489 C CA . GLU A 1 177 ? 23.547 -2.976 9.114 1.00 35.38 177 GLU A CA 1
ATOM 1490 C C . GLU A 1 177 ? 24.976 -2.579 8.712 1.00 35.38 177 GLU A C 1
ATOM 1492 O O . GLU A 1 177 ? 25.879 -2.686 9.532 1.00 35.38 177 GLU A O 1
ATOM 1497 N N . ILE A 1 178 ? 25.192 -2.042 7.506 1.00 35.72 178 ILE A N 1
ATOM 1498 C CA . ILE A 1 178 ? 26.514 -1.558 7.066 1.00 35.72 178 ILE A CA 1
ATOM 1499 C C . ILE A 1 178 ? 26.920 -0.275 7.815 1.00 35.72 178 ILE A C 1
ATOM 1501 O O . ILE A 1 178 ? 28.088 -0.107 8.161 1.00 35.72 178 ILE A O 1
ATOM 1505 N N . SER A 1 179 ? 25.970 0.613 8.130 1.00 34.38 179 SER A N 1
ATOM 1506 C CA . SER A 1 179 ? 26.249 1.850 8.875 1.00 34.38 179 SER A CA 1
ATOM 1507 C C . SER A 1 179 ? 26.633 1.628 10.345 1.00 34.38 179 SER A C 1
ATOM 1509 O O . SER A 1 179 ? 27.265 2.498 10.937 1.00 34.38 179 SER A O 1
ATOM 1511 N N . PHE A 1 180 ? 26.323 0.460 10.921 1.00 32.91 180 PHE A N 1
ATOM 1512 C CA . PHE A 1 180 ? 26.750 0.081 12.275 1.00 32.91 180 PHE A CA 1
ATOM 1513 C C . PHE A 1 180 ? 28.153 -0.563 12.334 1.00 32.91 180 PHE A C 1
ATOM 1515 O O . PHE A 1 180 ? 28.625 -0.845 13.431 1.00 32.91 180 PHE A O 1
ATOM 1522 N N . VAL A 1 181 ? 28.845 -0.777 11.203 1.00 36.50 181 VAL A N 1
ATOM 1523 C CA . VAL A 1 181 ? 30.124 -1.529 11.145 1.00 36.50 181 VAL A CA 1
ATOM 1524 C C . VAL A 1 181 ? 31.355 -0.645 10.866 1.00 36.50 181 VAL A C 1
ATOM 1526 O O . VAL A 1 181 ? 32.449 -1.151 10.653 1.00 36.50 181 VAL A O 1
ATOM 1529 N N . LEU A 1 182 ? 31.252 0.684 10.924 1.00 37.78 182 LEU A N 1
ATOM 1530 C CA . LEU A 1 182 ? 32.423 1.555 10.738 1.00 37.78 182 LEU A CA 1
ATOM 1531 C C . LEU A 1 182 ? 32.515 2.654 11.793 1.00 37.78 182 LEU A C 1
ATOM 1533 O O . LEU A 1 182 ? 32.328 3.809 11.451 1.00 37.78 182 LEU A O 1
ATOM 1537 N N . TRP A 1 183 ? 32.838 2.287 13.038 1.00 36.59 183 TRP A N 1
ATOM 1538 C CA . TRP A 1 183 ? 33.618 3.111 13.979 1.00 36.59 183 TRP A CA 1
ATOM 1539 C C . TRP A 1 183 ? 34.334 2.201 14.995 1.00 36.59 183 TRP A C 1
ATOM 1541 O O . TRP A 1 183 ? 33.761 1.835 16.020 1.00 36.59 183 TRP A O 1
ATOM 1551 N N . SER A 1 184 ? 35.589 1.856 14.693 1.00 32.19 184 SER A N 1
ATOM 1552 C CA . SER A 1 184 ? 36.685 1.614 15.648 1.00 32.19 184 SER A CA 1
ATOM 1553 C C . SER A 1 184 ? 38.011 1.639 14.899 1.00 32.19 184 SER A C 1
ATOM 1555 O O . SER A 1 184 ? 38.120 0.835 13.944 1.00 32.19 184 SER A O 1
#

pLDDT: mean 75.05, std 17.46, range [32.19, 98.06]

Sequence (184 aa):
EDKKSLNVITRHILPHFKNIIAMRFNGLEELQSHSSPTVLLDCSNLRSIYCGCFNFKAQEEFAVFEWLHSPRGDGRPKVLHCSFDDRMVVGKLKEKFLNAVTSVSYIIEYFLYFGTWNEQVVGPFELENERTRERLTFKHIFRYTWWVLRAPIARDEKQWTEWEMEARSVNEKREKEISFVLWS

Nearest PDB structures (foldseek):
  2gnx-assembly1_A  TM=3.952E-01  e=2.148E+00  Mus musculus
  3cz8-assembly1_B  TM=2.739E-01  e=7.777E-01  Bacillus subtilis subsp. subtilis str. 168
  3o6q-assembly1_C  TM=3.609E-01  e=8.149E+00  Bacillus subtilis
  5ux0-assembly2_D  TM=1.924E-01  e=6.849E-01  Marinitoga piezophila
  5i4a-assembly2_C  TM=2.069E-01  e=1.775E+00  Marinitoga piezophila KA3

Organism: Globodera pallida (NCBI:txid36090)

Foldseek 3Di:
DCLVVLQCCQPPPQLVCLPAQEEEEAAQCRCQSRHDLVSLVSNLNHAEYHHEEDDDDLPDDGSVVSSQLDAHPVQAARAYEYEYDDPSVVVVVVVCVQPDQEAHWYKYKYFDPPDRDDCVHDPWDWDARPNHQWIFTWADDDDRIIIGTIDHPDDDVVVVVVSVVVNDDCVVVVVVVVVVPDDD

Mean predicted aligned error: 9.99 Å